Protein AF-A0A6B0YM65-F1 (afdb_monomer)

Structure (mmCIF, N/CA/C/O backbone):
data_AF-A0A6B0YM65-F1
#
_entry.id   AF-A0A6B0YM65-F1
#
loop_
_atom_site.group_PDB
_atom_site.id
_atom_site.type_symbol
_atom_site.label_atom_id
_atom_site.label_alt_id
_atom_site.label_comp_id
_atom_site.label_asym_id
_atom_site.label_entity_id
_atom_site.label_seq_id
_atom_site.pdbx_PDB_ins_code
_atom_site.Cartn_x
_atom_site.Cartn_y
_atom_site.Cartn_z
_atom_site.occupancy
_atom_site.B_iso_or_equiv
_atom_site.auth_seq_id
_atom_site.auth_comp_id
_atom_site.auth_asym_id
_atom_site.auth_atom_id
_atom_site.pdbx_PDB_model_num
ATOM 1 N N . MET A 1 1 ? -18.736 -37.839 -3.955 1.00 42.72 1 MET A N 1
ATOM 2 C CA . MET A 1 1 ? -17.414 -37.942 -3.303 1.00 42.72 1 MET A CA 1
ATOM 3 C C . MET A 1 1 ? -17.019 -36.538 -2.868 1.00 42.72 1 MET A C 1
ATOM 5 O O . MET A 1 1 ? -16.615 -35.742 -3.705 1.00 42.72 1 MET A O 1
ATOM 9 N N . VAL A 1 2 ? -17.275 -36.173 -1.610 1.00 46.69 2 VAL A N 1
ATOM 10 C CA . VAL A 1 2 ? -16.878 -34.856 -1.089 1.00 46.69 2 VAL A CA 1
ATOM 11 C C . VAL A 1 2 ? -15.383 -34.945 -0.825 1.00 46.69 2 VAL A C 1
ATOM 13 O O . VAL A 1 2 ? -14.954 -35.627 0.102 1.00 46.69 2 VAL A O 1
ATOM 16 N N . TRP A 1 3 ? -14.579 -34.347 -1.697 1.00 54.78 3 TRP A N 1
ATOM 17 C CA . TRP A 1 3 ? -13.145 -34.247 -1.473 1.00 54.78 3 TRP A CA 1
ATOM 18 C C . TRP A 1 3 ? -12.925 -33.519 -0.147 1.00 54.78 3 TRP A C 1
ATOM 20 O O . TRP A 1 3 ? -13.369 -32.384 0.019 1.00 54.78 3 TRP A O 1
ATOM 30 N N . ASN A 1 4 ? -12.258 -34.170 0.807 1.00 75.38 4 ASN A N 1
ATOM 31 C CA . ASN A 1 4 ? -11.811 -33.506 2.024 1.00 75.38 4 ASN A CA 1
ATOM 32 C C . ASN A 1 4 ? -10.666 -32.558 1.638 1.00 75.38 4 ASN A C 1
ATOM 34 O O . ASN A 1 4 ? -9.493 -32.930 1.663 1.00 75.38 4 ASN A O 1
ATOM 38 N N . LEU A 1 5 ? -11.033 -31.348 1.208 1.00 72.06 5 LEU A N 1
ATOM 39 C CA . LEU A 1 5 ? -10.116 -30.288 0.790 1.00 72.06 5 LEU A CA 1
ATOM 40 C C . LEU A 1 5 ? -9.029 -30.045 1.838 1.00 72.06 5 LEU A C 1
ATOM 42 O O . LEU A 1 5 ? -7.864 -29.908 1.479 1.00 72.06 5 LEU A O 1
ATOM 46 N N . THR A 1 6 ? -9.376 -30.095 3.123 1.00 73.88 6 THR A N 1
ATOM 47 C CA . THR A 1 6 ? -8.428 -29.954 4.232 1.00 73.88 6 THR A CA 1
ATOM 48 C C . THR A 1 6 ? -7.358 -31.044 4.204 1.00 73.88 6 THR A C 1
ATOM 50 O O . THR A 1 6 ? -6.170 -30.750 4.325 1.00 73.88 6 THR A O 1
ATOM 53 N N . ALA A 1 7 ? -7.746 -32.300 3.971 1.00 77.06 7 ALA A N 1
ATOM 54 C CA . ALA A 1 7 ? -6.803 -33.412 3.865 1.00 77.06 7 ALA A CA 1
ATOM 55 C C . ALA A 1 7 ? -5.882 -33.299 2.640 1.00 77.06 7 ALA A C 1
ATOM 57 O O . ALA A 1 7 ? -4.750 -33.769 2.694 1.00 77.06 7 ALA A O 1
ATOM 58 N N . ILE A 1 8 ? -6.337 -32.683 1.544 1.00 76.06 8 ILE A N 1
ATOM 59 C CA . ILE A 1 8 ? -5.508 -32.438 0.354 1.00 76.06 8 ILE A CA 1
ATOM 60 C C . ILE A 1 8 ? -4.546 -31.277 0.609 1.00 76.06 8 ILE A C 1
ATOM 62 O O . ILE A 1 8 ? -3.354 -31.408 0.353 1.00 76.06 8 ILE A O 1
ATOM 66 N N . ILE A 1 9 ? -5.043 -30.163 1.153 1.00 76.81 9 ILE A N 1
ATOM 67 C CA . ILE A 1 9 ? -4.245 -28.970 1.459 1.00 76.81 9 ILE A CA 1
ATOM 68 C C . ILE A 1 9 ? -3.135 -29.313 2.460 1.00 76.81 9 ILE A C 1
ATOM 70 O O . ILE A 1 9 ? -1.990 -28.920 2.250 1.00 76.81 9 ILE A O 1
ATOM 74 N N . ASN A 1 10 ? -3.424 -30.116 3.487 1.00 78.38 10 ASN A N 1
ATOM 75 C CA . ASN A 1 10 ? -2.444 -30.505 4.507 1.00 78.38 10 ASN A CA 1
ATOM 76 C C . ASN A 1 10 ? -1.320 -31.425 3.996 1.00 78.38 10 ASN A C 1
ATOM 78 O O . ASN A 1 10 ? -0.337 -31.622 4.705 1.00 78.38 10 ASN A O 1
ATOM 82 N N . ARG A 1 11 ? -1.426 -31.984 2.780 1.00 79.62 11 ARG A N 1
ATOM 83 C CA . ARG A 1 11 ? -0.348 -32.789 2.171 1.00 79.62 11 ARG A CA 1
ATOM 84 C C . ARG A 1 11 ? 0.800 -31.941 1.627 1.00 79.62 11 ARG A C 1
ATOM 86 O O . ARG A 1 11 ? 1.851 -32.492 1.311 1.00 79.62 11 ARG A O 1
ATOM 93 N N . TYR A 1 12 ? 0.607 -30.632 1.489 1.00 74.12 12 TYR A N 1
ATOM 94 C CA . TYR A 1 12 ? 1.604 -29.729 0.927 1.00 74.12 12 TYR A CA 1
ATOM 95 C C . TYR A 1 12 ? 2.266 -28.889 2.020 1.00 74.12 12 TYR A C 1
ATOM 97 O O . TYR A 1 12 ? 1.598 -28.295 2.864 1.00 74.12 12 TYR A O 1
ATOM 105 N N . ASP A 1 13 ? 3.595 -28.780 1.966 1.00 74.94 13 ASP A N 1
ATOM 106 C CA . ASP A 1 13 ? 4.333 -27.800 2.761 1.00 74.94 13 ASP A CA 1
ATOM 107 C C . ASP A 1 13 ? 4.305 -26.440 2.054 1.00 74.94 13 ASP A C 1
ATOM 109 O O . ASP A 1 13 ? 5.150 -26.105 1.216 1.00 74.94 13 ASP A O 1
ATOM 113 N N . TRP A 1 14 ? 3.296 -25.646 2.397 1.00 75.81 14 TRP A N 1
ATOM 114 C CA . TRP A 1 14 ? 3.099 -24.307 1.852 1.00 75.81 14 TRP A CA 1
ATOM 115 C C . TRP A 1 14 ? 4.184 -23.313 2.296 1.00 75.81 14 TRP A C 1
ATOM 117 O O . TRP A 1 14 ? 4.371 -22.282 1.651 1.00 75.81 14 TRP A O 1
ATOM 127 N N . ARG A 1 15 ? 4.932 -23.592 3.370 1.00 70.94 15 ARG A N 1
ATOM 128 C CA . ARG A 1 15 ? 5.921 -22.655 3.930 1.00 70.94 15 ARG A CA 1
ATOM 129 C C . ARG A 1 15 ? 7.238 -22.667 3.160 1.00 70.94 15 ARG A C 1
ATOM 131 O O . ARG A 1 15 ? 7.914 -21.648 3.110 1.00 70.94 15 ARG A O 1
ATOM 138 N N . ARG A 1 16 ? 7.579 -23.779 2.502 1.00 68.56 16 ARG A N 1
ATOM 139 C CA . ARG A 1 16 ? 8.868 -23.948 1.804 1.00 68.56 16 ARG A CA 1
ATOM 140 C C . ARG A 1 16 ? 9.052 -23.131 0.525 1.00 68.56 16 ARG A C 1
ATOM 142 O O . ARG A 1 16 ? 10.185 -22.968 0.086 1.00 68.56 16 ARG A O 1
ATOM 149 N N . ARG A 1 17 ? 7.984 -22.640 -0.110 1.00 73.00 17 ARG A N 1
ATOM 150 C CA . ARG A 1 17 ? 8.096 -21.924 -1.395 1.00 73.00 17 ARG A CA 1
ATOM 151 C C . ARG A 1 17 ? 8.264 -20.420 -1.197 1.00 73.00 17 ARG A C 1
ATOM 153 O O . ARG A 1 17 ? 7.397 -19.770 -0.628 1.00 73.00 17 ARG A O 1
ATOM 160 N N . SER A 1 18 ? 9.326 -19.840 -1.739 1.00 68.44 18 SER A N 1
ATOM 161 C CA . SER A 1 18 ? 9.573 -18.390 -1.721 1.00 68.44 18 SER A CA 1
ATOM 162 C C . SER A 1 18 ? 8.884 -17.630 -2.862 1.00 68.44 18 SER A C 1
ATOM 164 O O . SER A 1 18 ? 9.180 -16.462 -3.069 1.00 68.44 18 SER A O 1
ATOM 166 N N . THR A 1 19 ? 7.976 -18.272 -3.605 1.00 81.56 19 THR A N 1
ATOM 167 C CA . THR A 1 19 ? 7.276 -17.688 -4.760 1.00 81.56 19 THR A CA 1
ATOM 168 C C . THR A 1 19 ? 5.784 -17.496 -4.499 1.00 81.56 19 THR A C 1
ATOM 170 O O . THR A 1 19 ? 5.229 -17.988 -3.510 1.00 81.56 19 THR A O 1
ATOM 173 N N . ASP A 1 20 ? 5.122 -16.771 -5.399 1.00 80.88 20 ASP A N 1
ATOM 174 C CA . ASP A 1 20 ? 3.673 -16.588 -5.379 1.00 80.88 20 ASP A CA 1
ATOM 175 C C . ASP A 1 20 ? 2.948 -17.865 -5.837 1.00 80.88 20 ASP A C 1
ATOM 177 O O . ASP A 1 20 ? 2.817 -18.167 -7.027 1.00 80.88 20 ASP A O 1
ATOM 181 N N . ILE A 1 21 ? 2.480 -18.628 -4.852 1.00 80.69 21 ILE A N 1
ATOM 182 C CA . ILE A 1 21 ? 1.815 -19.921 -5.041 1.00 80.69 21 ILE A CA 1
ATOM 183 C C . ILE A 1 21 ? 0.325 -19.789 -5.402 1.00 80.69 21 ILE A C 1
ATOM 185 O O . ILE A 1 21 ? -0.225 -20.676 -6.059 1.00 80.69 21 ILE A O 1
ATOM 189 N N . LEU A 1 22 ? -0.329 -18.692 -4.998 1.00 83.00 22 LEU A N 1
ATOM 190 C CA . LEU A 1 22 ? -1.778 -18.482 -5.155 1.00 83.00 22 LEU A CA 1
ATOM 191 C C . LEU A 1 22 ? -2.145 -17.842 -6.488 1.00 83.00 22 LEU A C 1
ATOM 193 O O . LEU A 1 22 ? -3.286 -17.901 -6.931 1.00 83.00 22 LEU A O 1
ATOM 197 N N . ARG A 1 23 ? -1.164 -17.307 -7.190 1.00 79.38 23 ARG A N 1
ATOM 198 C CA . ARG A 1 23 ? -1.317 -16.814 -8.548 1.00 79.38 23 ARG A CA 1
ATOM 199 C C . ARG A 1 23 ? -1.950 -17.812 -9.527 1.00 79.38 23 ARG A C 1
ATOM 201 O O . ARG A 1 23 ? -2.759 -17.425 -10.368 1.00 79.38 23 ARG A O 1
ATOM 208 N N . SER A 1 24 ? -1.586 -19.094 -9.446 1.00 77.38 24 SER A N 1
ATOM 209 C CA . SER A 1 24 ? -2.188 -20.130 -10.304 1.00 77.38 24 SER A CA 1
ATOM 210 C C . SER A 1 24 ? -3.689 -20.280 -10.032 1.00 77.38 24 SER A C 1
ATOM 212 O O . SER A 1 24 ? -4.480 -20.403 -10.966 1.00 77.38 24 SER A O 1
ATOM 214 N N . LEU A 1 25 ? -4.076 -20.170 -8.760 1.00 77.50 25 LEU A N 1
ATOM 215 C CA . LEU A 1 25 ? -5.459 -20.181 -8.305 1.00 77.50 25 LEU A CA 1
ATOM 216 C C . LEU A 1 25 ? -6.214 -18.936 -8.796 1.00 77.50 25 LEU A C 1
ATOM 218 O O . LEU A 1 25 ? -7.327 -19.065 -9.300 1.00 77.50 25 LEU A O 1
ATOM 222 N N . TYR A 1 26 ? -5.587 -17.755 -8.755 1.00 76.19 26 TYR A N 1
ATOM 223 C CA . TYR A 1 26 ? -6.144 -16.533 -9.344 1.00 76.19 26 TYR A CA 1
ATOM 224 C C . TYR A 1 26 ? -6.458 -16.703 -10.832 1.00 76.19 26 TYR A C 1
ATOM 226 O O . TYR A 1 26 ? -7.568 -16.423 -11.276 1.00 76.19 26 TYR A O 1
ATOM 234 N N . GLY A 1 27 ? -5.504 -17.234 -11.604 1.00 71.75 27 GLY A N 1
ATOM 235 C CA . GLY A 1 27 ? -5.690 -17.484 -13.034 1.00 71.75 27 GLY A CA 1
ATOM 236 C C . GLY A 1 27 ? -6.765 -18.528 -13.355 1.00 71.75 27 GLY A C 1
ATOM 237 O O . GLY A 1 27 ? -7.287 -18.516 -14.470 1.00 71.75 27 GLY A O 1
ATOM 238 N N . HIS A 1 28 ? -7.091 -19.404 -12.399 1.00 78.94 28 HIS A N 1
ATOM 239 C CA . HIS A 1 28 ? -8.172 -20.382 -12.514 1.00 78.94 28 HIS A CA 1
ATOM 240 C C . HIS A 1 28 ? -9.545 -19.748 -12.251 1.00 78.94 28 HIS A C 1
ATOM 242 O O . HIS A 1 28 ? -10.492 -20.023 -12.982 1.00 78.94 28 HIS A O 1
ATOM 248 N N . PHE A 1 29 ? -9.646 -18.867 -11.248 1.00 75.19 29 PHE A N 1
ATOM 249 C CA . PHE A 1 29 ? -10.880 -18.131 -10.952 1.00 75.19 29 PHE A CA 1
ATOM 250 C C . PHE A 1 29 ? -11.170 -17.016 -11.957 1.00 75.19 29 PHE A C 1
ATOM 252 O O . PHE A 1 29 ? -12.331 -16.754 -12.260 1.00 75.19 29 PHE A O 1
ATOM 259 N N . ILE A 1 30 ? -10.128 -16.368 -12.485 1.00 74.75 30 ILE A N 1
ATOM 260 C CA . ILE A 1 30 ? -10.243 -15.249 -13.420 1.00 74.75 30 ILE A CA 1
ATOM 261 C C . ILE A 1 30 ? -9.521 -15.611 -14.727 1.00 74.75 30 ILE A C 1
ATOM 263 O O . ILE A 1 30 ? -8.291 -15.484 -14.841 1.00 74.75 30 ILE A O 1
ATOM 267 N N . PRO A 1 31 ? -10.271 -16.072 -15.748 1.00 76.12 31 PRO A N 1
ATOM 268 C CA . PRO A 1 31 ? -9.699 -16.487 -17.020 1.00 76.12 31 PRO A CA 1
ATOM 269 C C . PRO A 1 31 ? -8.901 -15.372 -17.703 1.00 76.12 31 PRO A C 1
ATOM 271 O O . PRO A 1 31 ? -9.219 -14.187 -17.602 1.00 76.12 31 PRO A O 1
ATOM 274 N N . GLY A 1 32 ? -7.893 -15.755 -18.492 1.00 71.75 32 GLY A N 1
ATOM 275 C CA . GLY A 1 32 ? -6.958 -14.809 -19.116 1.00 71.75 32 GLY A CA 1
ATOM 276 C C . GLY A 1 32 ? -7.598 -13.733 -20.006 1.00 71.75 32 GLY A C 1
ATOM 277 O O . GLY A 1 32 ? -7.027 -12.659 -20.147 1.00 71.75 32 GLY A O 1
ATOM 278 N N . LYS A 1 33 ? -8.784 -13.981 -20.584 1.00 69.69 33 LYS A N 1
ATOM 279 C CA . LYS A 1 33 ? -9.530 -12.959 -21.342 1.00 69.69 33 LYS A CA 1
ATOM 280 C C . LYS A 1 33 ? -10.001 -11.808 -20.441 1.00 69.69 33 LYS A C 1
ATOM 282 O O . LYS A 1 33 ? -9.812 -10.659 -20.819 1.00 69.69 33 LYS A O 1
ATOM 287 N N . HIS A 1 34 ? -10.530 -12.118 -19.254 1.00 70.50 34 HIS A N 1
ATOM 288 C CA . HIS A 1 34 ? -10.951 -11.116 -18.268 1.00 70.50 34 HIS A CA 1
ATOM 289 C C . HIS A 1 34 ? -9.745 -10.367 -17.693 1.00 70.50 34 HIS A C 1
ATOM 291 O O . HIS A 1 34 ? -9.740 -9.142 -17.650 1.00 70.50 34 HIS A O 1
ATOM 297 N N . ARG A 1 35 ? -8.665 -11.086 -17.366 1.00 72.31 35 ARG A N 1
ATOM 298 C CA . ARG A 1 35 ? -7.415 -10.469 -16.891 1.00 72.31 35 ARG A CA 1
ATOM 299 C C . ARG A 1 35 ? -6.839 -9.475 -17.900 1.00 72.31 35 ARG A C 1
ATOM 301 O O . ARG A 1 35 ? -6.524 -8.349 -17.538 1.00 72.31 35 ARG A O 1
ATOM 308 N N . ARG A 1 36 ? -6.802 -9.833 -19.189 1.00 70.94 36 ARG A N 1
ATOM 309 C CA . ARG A 1 36 ? -6.359 -8.914 -20.252 1.00 70.94 36 ARG A CA 1
ATOM 310 C C . ARG A 1 36 ? -7.247 -7.679 -20.388 1.00 70.94 36 ARG A C 1
ATOM 312 O O . ARG A 1 36 ? -6.703 -6.602 -20.582 1.00 70.94 36 ARG A O 1
ATOM 319 N N . SER A 1 37 ? -8.570 -7.797 -20.240 1.00 65.62 37 SER A N 1
ATOM 320 C CA . SER A 1 37 ? -9.447 -6.613 -20.247 1.00 65.62 37 SER A CA 1
ATOM 321 C C . SER A 1 37 ? -9.220 -5.672 -19.057 1.00 65.62 37 SER A C 1
ATOM 323 O O . SER A 1 37 ? -9.541 -4.492 -19.156 1.00 65.62 37 SER A O 1
ATOM 325 N N . PHE A 1 38 ? -8.637 -6.170 -17.962 1.00 66.38 38 PHE A N 1
ATOM 326 C CA . PHE A 1 38 ? -8.198 -5.366 -16.817 1.00 66.38 38 PHE A CA 1
ATOM 327 C C . PHE A 1 38 ? -6.717 -4.950 -16.897 1.00 66.38 38 PHE A C 1
ATOM 329 O O . PHE A 1 38 ? -6.229 -4.241 -16.021 1.00 66.38 38 PHE A O 1
ATOM 336 N N . GLY A 1 39 ? -5.995 -5.365 -17.945 1.00 68.12 39 GLY A N 1
ATOM 337 C CA . GLY A 1 39 ? -4.557 -5.127 -18.096 1.00 68.12 39 GLY A CA 1
ATOM 338 C C . GLY A 1 39 ? -3.688 -5.911 -17.126 1.00 68.12 39 GLY A C 1
ATOM 339 O O . GLY A 1 39 ? -2.555 -5.518 -16.869 1.00 68.12 39 GLY A O 1
ATOM 340 N N . GLU A 1 40 ? -4.203 -7.001 -16.568 1.00 76.62 40 GLU A N 1
ATOM 341 C CA . GLU A 1 40 ? -3.484 -7.838 -15.621 1.00 76.62 40 GLU A CA 1
ATOM 342 C C . GLU A 1 40 ? -2.555 -8.799 -16.365 1.00 76.62 40 GLU A C 1
ATOM 344 O O . GLU A 1 40 ? -2.972 -9.838 -16.899 1.00 76.62 40 GLU A O 1
ATOM 349 N N . TYR A 1 41 ? -1.268 -8.457 -16.368 1.00 76.69 41 TYR A N 1
ATOM 350 C CA . TYR A 1 41 ? -0.209 -9.300 -16.906 1.00 76.69 41 TYR A CA 1
ATOM 351 C C . TYR A 1 41 ? 0.603 -9.931 -15.783 1.00 76.69 41 TYR A C 1
ATOM 353 O O . TYR A 1 41 ? 0.882 -9.338 -14.744 1.00 76.69 41 TYR A O 1
ATOM 361 N N . TYR A 1 42 ? 0.982 -11.181 -16.011 1.00 78.06 42 TYR A N 1
ATOM 362 C CA . TYR A 1 42 ? 1.798 -11.948 -15.090 1.00 78.06 42 TYR A CA 1
ATOM 363 C C . TYR A 1 42 ? 3.229 -11.405 -15.038 1.00 78.06 42 TYR A C 1
ATOM 365 O O . TYR A 1 42 ? 3.855 -11.234 -16.083 1.00 78.06 42 TYR A O 1
ATOM 373 N N . THR A 1 43 ? 3.771 -11.231 -13.831 1.00 84.44 43 THR A N 1
ATOM 374 C CA . THR A 1 43 ? 5.199 -10.957 -13.630 1.00 84.44 43 THR A CA 1
ATOM 375 C C . THR A 1 43 ? 5.956 -12.253 -13.322 1.00 84.44 43 THR A C 1
ATOM 377 O O . THR A 1 43 ? 5.667 -12.884 -12.302 1.00 84.44 43 THR A O 1
ATOM 380 N N . PRO A 1 44 ? 6.940 -12.654 -14.149 1.00 88.19 44 PRO A N 1
ATOM 381 C CA . PRO A 1 44 ? 7.821 -13.779 -13.845 1.00 88.19 44 PRO A CA 1
ATOM 382 C C . PRO A 1 44 ? 8.558 -13.615 -12.520 1.00 88.19 44 PRO A C 1
ATOM 384 O O . PRO A 1 44 ? 9.034 -12.526 -12.203 1.00 88.19 44 PRO A O 1
ATOM 387 N N . ASP A 1 45 ? 8.686 -14.710 -11.766 1.00 89.81 45 ASP A N 1
ATOM 388 C CA . ASP A 1 45 ? 9.341 -14.697 -10.453 1.00 89.81 45 ASP A CA 1
ATOM 389 C C . ASP A 1 45 ? 10.784 -14.195 -10.529 1.00 89.81 45 ASP A C 1
ATOM 391 O O . ASP A 1 45 ? 11.155 -13.323 -9.752 1.00 89.81 45 ASP A O 1
ATOM 395 N N . TRP A 1 46 ? 11.558 -14.656 -11.517 1.00 92.69 46 TRP A N 1
ATOM 396 C CA . TRP A 1 46 ? 12.944 -14.214 -11.708 1.00 92.69 46 TRP A CA 1
ATOM 397 C C . TRP A 1 46 ? 13.046 -12.698 -11.926 1.00 92.69 46 TRP A C 1
ATOM 399 O O . TRP A 1 46 ? 13.983 -12.056 -11.457 1.00 92.69 46 TRP A O 1
ATOM 409 N N . LEU A 1 47 ? 12.071 -12.109 -12.627 1.00 93.62 47 LEU A N 1
ATOM 410 C CA . LEU A 1 47 ? 12.065 -10.685 -12.941 1.00 93.62 47 LEU A CA 1
ATOM 411 C C . LEU A 1 47 ? 11.716 -9.870 -11.697 1.00 93.62 47 LEU A C 1
ATOM 413 O O . LEU A 1 47 ? 12.392 -8.887 -11.394 1.00 93.62 47 LEU A O 1
ATOM 417 N N . ALA A 1 48 ? 10.682 -10.293 -10.967 1.00 95.62 48 ALA A N 1
ATOM 418 C CA . ALA A 1 48 ? 10.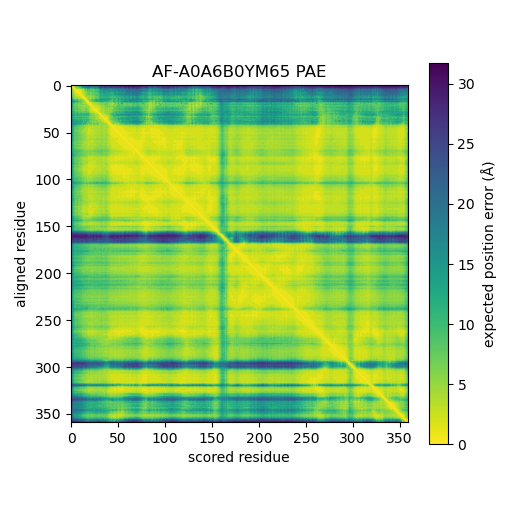293 -9.657 -9.716 1.00 95.62 48 ALA A CA 1
ATOM 419 C C . ALA A 1 48 ? 11.421 -9.735 -8.675 1.00 95.62 48 ALA A C 1
ATOM 421 O O . ALA A 1 48 ? 11.769 -8.717 -8.076 1.00 95.62 48 ALA A O 1
ATOM 422 N N . GLU A 1 49 ? 12.047 -10.905 -8.524 1.00 95.88 49 GLU A N 1
ATOM 423 C CA . GLU A 1 49 ? 13.221 -11.115 -7.673 1.00 95.88 49 GLU A CA 1
ATOM 424 C C . GLU A 1 49 ? 14.357 -10.156 -8.044 1.00 95.88 49 GLU A C 1
ATOM 426 O O . GLU A 1 49 ? 14.888 -9.446 -7.184 1.00 95.88 49 GLU A O 1
ATOM 431 N N . HIS A 1 50 ? 14.696 -10.083 -9.333 1.00 96.12 50 HIS A N 1
ATOM 432 C CA . HIS A 1 50 ? 15.796 -9.258 -9.814 1.00 96.12 50 HIS A CA 1
ATOM 433 C C . HIS A 1 50 ? 15.539 -7.755 -9.603 1.00 96.12 50 HIS A C 1
ATOM 435 O O . HIS A 1 50 ? 16.416 -7.033 -9.117 1.00 96.12 50 HIS A O 1
ATOM 441 N N . ILE A 1 51 ? 14.319 -7.279 -9.882 1.00 97.31 51 ILE A N 1
ATOM 442 C CA . ILE A 1 51 ? 13.913 -5.894 -9.602 1.00 97.31 51 ILE A CA 1
ATOM 443 C C . ILE A 1 51 ? 14.002 -5.608 -8.096 1.00 97.31 51 ILE A C 1
ATOM 445 O O . ILE A 1 51 ? 14.629 -4.624 -7.694 1.00 97.31 51 ILE A O 1
ATOM 449 N N . CYS A 1 52 ? 13.437 -6.470 -7.243 1.00 97.94 52 CYS A N 1
ATOM 450 C CA . CYS A 1 52 ? 13.510 -6.316 -5.789 1.00 97.94 52 CYS A CA 1
ATOM 451 C C . CYS A 1 52 ? 14.961 -6.252 -5.298 1.00 97.94 52 CYS A C 1
ATOM 453 O O . CYS A 1 52 ? 15.294 -5.380 -4.494 1.00 97.94 52 CYS A O 1
ATOM 455 N N . TYR A 1 53 ? 15.845 -7.109 -5.814 1.00 96.94 53 TYR A N 1
ATOM 456 C CA . TYR A 1 53 ? 17.265 -7.112 -5.463 1.00 96.94 53 TYR A CA 1
ATOM 457 C C . TYR A 1 53 ? 17.955 -5.771 -5.755 1.00 96.94 53 TYR A C 1
ATOM 459 O O . TYR A 1 53 ? 18.717 -5.269 -4.923 1.00 96.94 53 TYR A O 1
ATOM 467 N N . LYS A 1 54 ? 17.660 -5.163 -6.909 1.00 95.81 54 LYS A N 1
ATOM 468 C CA . LYS A 1 54 ? 18.276 -3.906 -7.370 1.00 95.81 54 LYS A CA 1
ATOM 469 C C . LYS A 1 54 ? 17.719 -2.674 -6.650 1.00 95.81 54 LYS A C 1
ATOM 471 O O . LYS A 1 54 ? 18.468 -1.745 -6.329 1.00 95.81 54 LYS A O 1
ATOM 476 N N . ILE A 1 55 ? 16.415 -2.662 -6.380 1.00 97.06 55 ILE A N 1
ATOM 477 C CA . ILE A 1 55 ? 15.720 -1.527 -5.756 1.00 97.06 55 ILE A CA 1
ATOM 478 C C . ILE A 1 55 ? 15.901 -1.517 -4.227 1.00 97.06 55 ILE A C 1
ATOM 480 O O . ILE A 1 55 ? 16.093 -0.450 -3.628 1.00 97.06 55 ILE A O 1
ATOM 484 N N . ILE A 1 56 ? 15.916 -2.694 -3.596 1.00 97.50 56 ILE A N 1
ATOM 485 C CA . ILE A 1 56 ? 16.029 -2.885 -2.144 1.00 97.50 56 ILE A CA 1
ATOM 486 C C . ILE A 1 56 ? 17.471 -3.306 -1.809 1.00 97.50 56 ILE A C 1
ATOM 488 O O . ILE A 1 56 ? 17.782 -4.477 -1.592 1.00 97.50 56 ILE A O 1
ATOM 492 N N . SER A 1 57 ? 18.390 -2.338 -1.808 1.00 97.00 57 SER A N 1
ATOM 493 C CA . SER A 1 57 ? 19.819 -2.594 -1.574 1.00 97.00 57 SER A CA 1
ATOM 494 C C . SER A 1 57 ? 20.152 -2.883 -0.103 1.00 97.00 57 SER A C 1
ATOM 496 O O . SER A 1 57 ? 19.453 -2.427 0.801 1.00 97.00 57 SER A O 1
ATOM 498 N N . GLU A 1 58 ? 21.287 -3.549 0.157 1.00 97.62 58 GLU A N 1
ATOM 499 C CA . GLU A 1 58 ? 21.793 -3.783 1.527 1.00 97.62 58 GLU A CA 1
ATOM 500 C C . GLU A 1 58 ? 21.912 -2.482 2.328 1.00 97.62 58 GLU A C 1
ATOM 502 O O . GLU A 1 58 ? 21.505 -2.413 3.486 1.00 97.62 58 GLU A O 1
ATOM 507 N N . ARG A 1 59 ? 22.416 -1.416 1.691 1.00 96.94 59 ARG A N 1
ATOM 508 C CA . ARG A 1 59 ? 22.524 -0.092 2.316 1.00 96.94 59 ARG A CA 1
ATOM 509 C C . ARG A 1 59 ? 21.157 0.430 2.750 1.00 96.94 59 ARG A C 1
ATOM 511 O O . ARG A 1 59 ? 21.035 0.947 3.853 1.00 96.94 59 ARG A O 1
ATOM 518 N N . TYR A 1 60 ? 20.147 0.304 1.891 1.00 97.25 60 TYR A N 1
ATOM 519 C CA . TYR A 1 60 ? 18.800 0.764 2.206 1.00 97.25 60 TYR A CA 1
ATOM 520 C C . TYR A 1 60 ? 18.191 -0.028 3.369 1.00 97.25 60 TYR A C 1
ATOM 522 O O . TYR A 1 60 ? 17.676 0.588 4.299 1.00 97.25 60 TYR A O 1
ATOM 530 N N . ILE A 1 61 ? 18.334 -1.358 3.370 1.00 98.12 61 ILE A N 1
ATOM 531 C CA . ILE A 1 61 ? 17.874 -2.215 4.474 1.00 98.12 61 ILE A CA 1
ATOM 532 C C . ILE A 1 61 ? 18.563 -1.813 5.783 1.00 98.12 61 ILE A C 1
ATOM 534 O O . ILE A 1 61 ? 17.882 -1.587 6.778 1.00 98.12 61 ILE A O 1
ATOM 538 N N . LYS A 1 62 ? 19.892 -1.635 5.776 1.00 97.94 62 LYS A N 1
ATOM 539 C CA . LYS A 1 62 ? 20.662 -1.195 6.952 1.00 97.94 62 LYS A CA 1
ATOM 540 C C . LYS A 1 62 ? 20.188 0.161 7.485 1.00 97.94 62 LYS A C 1
ATOM 542 O O . LYS A 1 62 ? 20.061 0.330 8.693 1.00 97.94 62 LYS A O 1
ATOM 547 N N . THR A 1 63 ? 19.895 1.119 6.602 1.00 96.88 63 THR A N 1
ATOM 548 C CA . THR A 1 63 ? 19.334 2.418 7.003 1.00 96.88 63 THR A CA 1
ATOM 549 C C . THR A 1 63 ? 17.972 2.259 7.676 1.00 96.88 63 THR A C 1
ATOM 551 O O . THR A 1 63 ? 17.782 2.810 8.756 1.00 96.88 63 THR A O 1
ATOM 554 N N . GLN A 1 64 ? 17.040 1.498 7.090 1.00 97.25 64 GLN A N 1
ATOM 555 C CA . GLN A 1 64 ? 15.712 1.316 7.696 1.00 97.25 64 GLN A CA 1
ATOM 556 C C . GLN A 1 64 ? 15.776 0.524 9.003 1.00 97.25 64 GLN A C 1
ATOM 558 O O . GLN A 1 64 ? 15.044 0.826 9.937 1.00 97.25 64 GLN A O 1
ATOM 563 N N . LEU A 1 65 ? 16.690 -0.438 9.107 1.00 97.69 65 LEU A N 1
ATOM 564 C CA . LEU A 1 65 ? 16.928 -1.187 10.333 1.00 97.69 65 LEU A CA 1
ATOM 565 C C . LEU A 1 65 ? 17.397 -0.274 11.477 1.00 97.69 65 LEU A C 1
ATOM 567 O O . LEU A 1 65 ? 16.918 -0.408 12.599 1.00 97.69 65 LEU A O 1
ATOM 571 N N . ASN A 1 66 ? 18.306 0.668 11.208 1.00 97.00 66 ASN A N 1
ATOM 572 C CA . ASN A 1 66 ? 18.743 1.637 12.217 1.00 97.00 66 ASN A CA 1
ATOM 573 C C . ASN A 1 66 ? 17.576 2.513 12.694 1.00 97.00 66 ASN A C 1
ATOM 575 O O . ASN A 1 66 ? 17.397 2.669 13.896 1.00 97.00 66 ASN A O 1
ATOM 579 N N . ARG A 1 67 ? 16.744 3.005 11.764 1.00 96.81 67 ARG A N 1
ATOM 580 C CA . ARG A 1 67 ? 15.525 3.764 12.096 1.00 96.81 67 ARG A CA 1
ATOM 581 C C . ARG A 1 67 ? 14.584 2.945 12.977 1.00 96.81 67 ARG A C 1
ATOM 583 O O . ARG A 1 67 ? 14.189 3.403 14.041 1.00 96.81 67 ARG A O 1
ATOM 590 N N . PHE A 1 68 ? 14.321 1.697 12.589 1.00 96.75 68 PHE A N 1
ATOM 591 C CA . PHE A 1 68 ? 13.493 0.770 13.358 1.00 96.75 68 PHE A CA 1
ATOM 592 C C . PHE A 1 68 ? 14.012 0.570 14.792 1.00 96.75 68 PHE A C 1
ATOM 594 O O . PHE A 1 68 ? 13.236 0.623 15.739 1.00 96.75 68 PHE A O 1
ATOM 601 N N . ARG A 1 69 ? 15.330 0.395 14.979 1.00 95.31 69 ARG A N 1
ATOM 602 C CA . ARG A 1 69 ? 15.941 0.237 16.315 1.00 95.31 69 ARG A CA 1
ATOM 603 C C . ARG A 1 69 ? 15.849 1.497 17.172 1.00 95.31 69 ARG A C 1
ATOM 605 O O . ARG A 1 69 ? 15.767 1.380 18.389 1.00 95.31 69 ARG A O 1
ATOM 612 N N . ASN A 1 70 ? 15.841 2.666 16.542 1.00 95.94 70 ASN A N 1
ATOM 613 C CA . ASN A 1 70 ? 15.670 3.950 17.214 1.00 95.94 70 ASN A CA 1
ATOM 614 C C . ASN A 1 70 ? 14.194 4.282 17.505 1.00 95.94 70 ASN A C 1
ATOM 616 O O . ASN A 1 70 ? 13.909 5.359 18.021 1.00 95.94 70 ASN A O 1
ATOM 620 N N . GLY A 1 71 ? 13.250 3.398 17.156 1.00 94.62 71 GLY A N 1
ATOM 621 C CA . GLY A 1 71 ? 11.815 3.670 17.277 1.00 94.62 71 GLY A CA 1
ATOM 622 C C . GLY A 1 71 ? 11.291 4.680 16.249 1.00 94.62 71 GLY A C 1
ATOM 623 O O . GLY A 1 71 ? 10.188 5.198 16.397 1.00 94.62 71 GLY A O 1
ATOM 624 N N . GLU A 1 72 ? 12.062 4.972 15.202 1.00 95.50 72 GLU A N 1
ATOM 625 C CA . GLU A 1 72 ? 11.656 5.867 14.124 1.00 95.50 72 GLU A CA 1
ATOM 626 C C . GLU A 1 72 ? 10.823 5.123 13.071 1.00 95.50 72 GLU A C 1
ATOM 628 O O . GLU A 1 72 ? 11.025 3.937 12.792 1.00 95.50 72 GLU A O 1
ATOM 633 N N . ALA A 1 73 ? 9.924 5.850 12.402 1.00 91.19 73 ALA A N 1
ATOM 634 C CA . ALA A 1 73 ? 9.143 5.298 11.303 1.00 91.19 73 ALA A CA 1
ATOM 635 C C . ALA A 1 73 ? 10.048 4.855 10.141 1.00 91.19 73 ALA A C 1
ATOM 637 O O . ALA A 1 73 ? 10.800 5.655 9.579 1.00 91.19 73 ALA A O 1
ATOM 638 N N . VAL A 1 74 ? 9.941 3.590 9.730 1.00 94.50 74 VAL A N 1
ATOM 639 C CA . VAL A 1 74 ? 10.622 3.106 8.524 1.00 94.50 74 VAL A CA 1
ATOM 640 C C . VAL A 1 74 ? 9.934 3.633 7.267 1.00 94.50 74 VAL A C 1
ATOM 642 O O . VAL A 1 74 ? 8.708 3.739 7.190 1.00 94.50 74 VAL A O 1
ATOM 645 N N . SER A 1 75 ? 10.740 3.932 6.255 1.00 94.88 75 SER A N 1
ATOM 646 C CA . SER A 1 75 ? 10.274 4.266 4.914 1.00 94.88 75 SER A CA 1
ATOM 647 C C . SER A 1 75 ? 10.351 2.990 4.082 1.00 94.88 75 SER A C 1
ATOM 649 O O . SER A 1 75 ? 11.449 2.565 3.727 1.00 94.88 75 SER A O 1
ATOM 651 N N . GLY A 1 76 ? 9.206 2.334 3.874 1.00 96.25 76 GLY A N 1
ATOM 652 C CA . GLY A 1 76 ? 9.104 0.972 3.334 1.00 96.25 76 GLY A CA 1
ATOM 653 C C . GLY A 1 76 ? 9.094 0.866 1.806 1.00 96.25 76 GLY A C 1
ATOM 654 O O . GLY A 1 76 ? 9.495 1.781 1.088 1.00 96.25 76 GLY A O 1
ATOM 655 N N . VAL A 1 77 ? 8.617 -0.279 1.323 1.00 98.00 77 VAL A N 1
ATOM 656 C CA . VAL A 1 77 ? 8.485 -0.673 -0.080 1.00 98.00 77 VAL A CA 1
ATOM 657 C C . VAL A 1 77 ? 7.006 -0.871 -0.401 1.00 98.00 77 VAL A C 1
ATOM 659 O O . VAL A 1 77 ? 6.322 -1.615 0.301 1.00 98.00 77 VAL A O 1
ATOM 662 N N . LEU A 1 78 ? 6.523 -0.229 -1.463 1.00 98.31 78 LEU A N 1
ATOM 663 C CA . LEU A 1 78 ? 5.141 -0.339 -1.928 1.00 98.31 78 LEU A CA 1
ATOM 664 C C . LEU A 1 78 ? 5.053 -1.044 -3.282 1.00 98.31 78 LEU A C 1
ATOM 666 O O . LEU A 1 78 ? 5.797 -0.705 -4.202 1.00 98.31 78 LEU A O 1
ATOM 670 N N . ASP A 1 79 ? 4.068 -1.927 -3.417 1.00 98.38 79 ASP A N 1
ATOM 671 C CA . ASP A 1 79 ? 3.485 -2.297 -4.706 1.00 98.38 79 ASP A CA 1
ATOM 672 C C . ASP A 1 79 ? 2.040 -1.753 -4.803 1.00 98.38 79 ASP A C 1
ATOM 674 O O . ASP A 1 79 ? 1.150 -2.266 -4.120 1.00 98.38 79 ASP A O 1
ATOM 678 N N . PRO A 1 80 ? 1.785 -0.687 -5.590 1.00 97.31 80 PRO A N 1
ATOM 679 C CA . PRO A 1 80 ? 0.468 -0.058 -5.709 1.00 97.31 80 PRO A CA 1
ATOM 680 C C . PRO A 1 80 ? -0.525 -0.821 -6.606 1.00 97.31 80 PRO A C 1
ATOM 682 O O . PRO A 1 80 ? -1.671 -0.379 -6.711 1.00 97.31 80 PRO A O 1
ATOM 685 N N . PHE A 1 81 ? -0.093 -1.906 -7.260 1.00 96.19 81 PHE A N 1
ATOM 686 C CA . PHE A 1 81 ? -0.907 -2.774 -8.124 1.00 96.19 81 PHE A CA 1
ATOM 687 C C . PHE A 1 81 ? -0.536 -4.237 -7.858 1.00 96.19 81 PHE A C 1
ATOM 689 O O . PHE A 1 81 ? -0.058 -4.954 -8.738 1.00 96.19 81 PHE A O 1
ATOM 696 N N . CYS A 1 82 ? -0.642 -4.650 -6.595 1.00 95.50 82 CYS A N 1
ATOM 697 C CA . CYS A 1 82 ? 0.079 -5.819 -6.111 1.00 95.50 82 CYS A CA 1
ATOM 698 C C . CYS A 1 82 ? -0.446 -7.157 -6.633 1.00 95.50 82 CYS A C 1
ATOM 700 O O . CYS A 1 82 ? 0.273 -8.161 -6.541 1.00 95.50 82 CYS A O 1
ATOM 702 N N . GLY A 1 83 ? -1.662 -7.203 -7.185 1.00 93.12 83 GLY A N 1
ATOM 703 C CA . GLY A 1 83 ? -2.302 -8.433 -7.621 1.00 93.12 83 GLY A CA 1
ATOM 704 C C . GLY A 1 83 ? -2.285 -9.474 -6.502 1.00 93.12 83 GLY A C 1
ATOM 705 O O . GLY A 1 83 ? -2.620 -9.189 -5.356 1.00 93.12 83 GLY A O 1
ATOM 706 N N . SER A 1 84 ? -1.828 -10.689 -6.811 1.00 92.50 84 SER A N 1
ATOM 707 C CA . SER A 1 84 ? -1.646 -11.771 -5.830 1.00 92.50 84 SER A CA 1
ATOM 708 C C . SER A 1 84 ? -0.397 -11.628 -4.940 1.00 92.50 84 SER A C 1
ATOM 710 O O . SER A 1 84 ? -0.114 -12.508 -4.125 1.00 92.50 84 SER A O 1
ATOM 712 N N . GLY A 1 85 ? 0.349 -10.524 -5.050 1.00 95.19 85 GLY A N 1
ATOM 713 C CA . GLY A 1 85 ? 1.446 -10.166 -4.149 1.00 95.19 85 GLY A CA 1
ATOM 714 C C . GLY A 1 85 ? 2.829 -10.642 -4.589 1.00 95.19 85 GLY A C 1
ATOM 715 O O . GLY A 1 85 ? 3.702 -10.823 -3.742 1.00 95.19 85 GLY A O 1
ATOM 716 N N . THR A 1 86 ? 3.062 -10.841 -5.890 1.00 95.62 86 THR A N 1
ATOM 717 C CA . THR A 1 86 ? 4.353 -11.326 -6.413 1.00 95.62 86 THR A CA 1
ATOM 718 C C . THR A 1 86 ? 5.538 -10.470 -5.948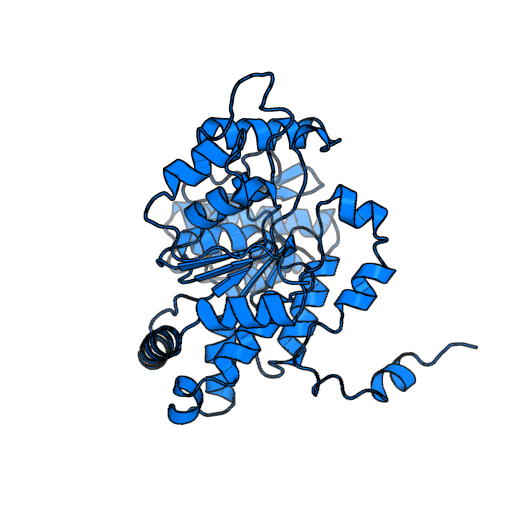 1.00 95.62 86 THR A C 1
ATOM 720 O O . THR A 1 86 ? 6.482 -11.004 -5.367 1.00 95.62 86 THR A O 1
ATOM 723 N N . PHE A 1 87 ? 5.500 -9.148 -6.144 1.00 98.06 87 PHE A N 1
ATOM 724 C CA . PHE A 1 87 ? 6.588 -8.278 -5.683 1.00 98.06 87 PHE A CA 1
ATOM 725 C C . PHE A 1 87 ? 6.700 -8.227 -4.161 1.00 98.06 87 PHE A C 1
ATOM 727 O O . PHE A 1 87 ? 7.808 -8.115 -3.646 1.00 98.06 87 PHE A O 1
ATOM 734 N N . LEU A 1 88 ? 5.588 -8.347 -3.430 1.00 98.25 88 LEU A N 1
ATOM 735 C CA . LEU A 1 88 ? 5.603 -8.367 -1.964 1.00 98.25 88 LEU A CA 1
ATOM 736 C C . LEU A 1 88 ? 6.359 -9.594 -1.443 1.00 98.25 88 LEU A C 1
ATOM 738 O O . LEU A 1 88 ? 7.204 -9.470 -0.561 1.00 98.25 88 LEU A O 1
ATOM 742 N N . VAL A 1 89 ? 6.100 -10.765 -2.032 1.00 97.19 89 VAL A N 1
ATOM 743 C CA . VAL A 1 89 ? 6.800 -12.021 -1.730 1.00 97.19 89 VAL A CA 1
ATOM 744 C C . VAL A 1 89 ? 8.305 -11.884 -1.975 1.00 97.19 89 VAL A C 1
ATOM 746 O O . VAL A 1 89 ? 9.105 -12.198 -1.091 1.00 97.19 89 VAL A O 1
ATOM 749 N N . HIS A 1 90 ? 8.699 -11.352 -3.134 1.00 98.00 90 HIS A N 1
ATOM 750 C CA . HIS A 1 90 ? 10.112 -11.169 -3.485 1.00 98.00 90 HIS A CA 1
ATOM 751 C C . HIS A 1 90 ? 10.799 -10.078 -2.655 1.00 98.00 90 HIS A C 1
ATOM 753 O O . HIS A 1 90 ? 11.958 -10.234 -2.270 1.00 98.00 90 HIS A O 1
ATOM 759 N N . ALA A 1 91 ? 10.088 -9.011 -2.287 1.00 98.44 91 ALA A N 1
ATOM 760 C CA . ALA A 1 91 ? 10.589 -7.989 -1.373 1.00 98.44 91 ALA A CA 1
ATOM 761 C C . ALA A 1 91 ? 10.818 -8.555 0.039 1.00 98.44 91 ALA A C 1
ATOM 763 O O . ALA A 1 91 ? 11.879 -8.323 0.621 1.00 98.44 91 ALA A O 1
ATOM 764 N N . ILE A 1 92 ? 9.880 -9.355 0.565 1.00 98.19 92 ILE A N 1
ATOM 765 C CA . ILE A 1 92 ? 10.044 -10.073 1.839 1.00 98.19 92 ILE A CA 1
ATOM 766 C C . ILE A 1 92 ? 11.261 -10.993 1.773 1.00 98.19 92 ILE A C 1
ATOM 768 O O . ILE A 1 92 ? 12.106 -10.939 2.667 1.00 98.19 92 ILE A O 1
ATOM 772 N N . GLY A 1 93 ? 11.390 -11.797 0.713 1.00 96.94 93 GLY A N 1
ATOM 773 C CA . GLY A 1 93 ? 12.538 -12.683 0.513 1.00 96.94 93 GLY A CA 1
ATOM 774 C C . GLY A 1 93 ? 13.861 -11.916 0.478 1.00 96.94 93 GLY A C 1
ATOM 775 O O . GLY A 1 93 ? 14.809 -12.269 1.181 1.00 96.94 93 GLY A O 1
ATOM 776 N N . ARG A 1 94 ? 13.908 -10.803 -0.264 1.00 97.75 94 ARG A N 1
ATOM 777 C CA . ARG A 1 94 ? 15.089 -9.939 -0.365 1.00 97.75 94 ARG A CA 1
ATOM 778 C C . ARG A 1 94 ? 15.519 -9.360 0.984 1.00 97.75 94 ARG A C 1
ATOM 780 O O . ARG A 1 94 ? 16.720 -9.314 1.256 1.00 97.75 94 ARG A O 1
ATOM 787 N N . ILE A 1 95 ? 14.574 -8.905 1.808 1.00 98.06 95 ILE A N 1
ATOM 788 C CA . ILE A 1 95 ? 14.869 -8.337 3.133 1.00 98.06 95 ILE A CA 1
ATOM 789 C C . ILE A 1 95 ? 15.274 -9.445 4.111 1.00 98.06 95 ILE A C 1
ATOM 791 O O . ILE A 1 95 ? 16.289 -9.310 4.797 1.00 98.06 95 ILE A O 1
ATOM 795 N N . SER A 1 96 ? 14.529 -10.554 4.127 1.00 96.31 96 SER A N 1
ATOM 796 C CA . SER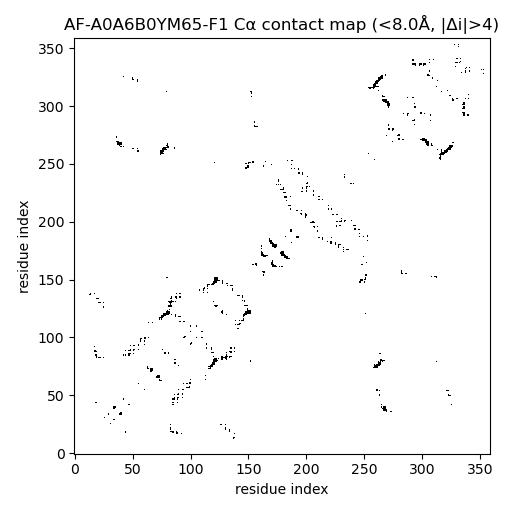 A 1 96 ? 14.755 -11.696 5.027 1.00 96.31 96 SER A CA 1
ATOM 797 C C . SER A 1 96 ? 16.143 -12.311 4.847 1.00 96.31 96 SER A C 1
ATOM 799 O O . SER A 1 96 ? 16.808 -12.626 5.829 1.00 96.31 96 SER A O 1
ATOM 801 N N . ASN A 1 97 ? 16.601 -12.417 3.597 1.00 95.94 97 ASN A N 1
ATOM 802 C CA . ASN A 1 97 ? 17.889 -13.014 3.237 1.00 95.94 97 ASN A CA 1
ATOM 803 C C . ASN A 1 97 ? 19.038 -11.989 3.153 1.00 95.94 97 ASN A C 1
ATOM 805 O O . ASN A 1 97 ? 20.116 -12.304 2.649 1.00 95.94 97 ASN A O 1
ATOM 809 N N . SER A 1 98 ? 18.820 -10.747 3.596 1.00 97.56 98 SER A N 1
ATOM 810 C CA . SER A 1 98 ? 19.850 -9.706 3.550 1.00 97.56 98 SER A CA 1
ATOM 811 C C . SER A 1 98 ? 20.952 -9.929 4.584 1.00 97.56 98 SER A C 1
ATOM 813 O O . SER A 1 98 ? 20.700 -10.368 5.712 1.00 97.56 98 SER A O 1
ATOM 815 N N . LYS A 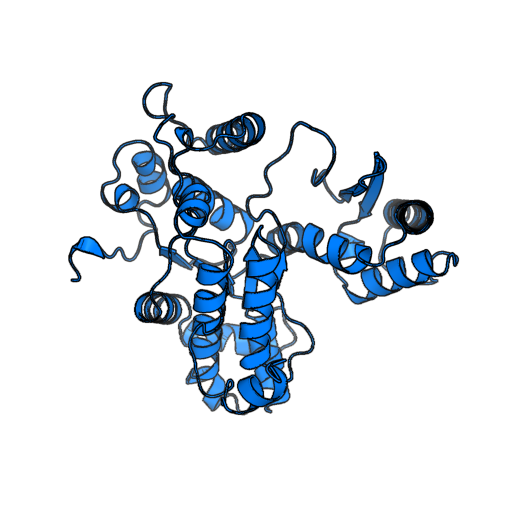1 99 ? 22.183 -9.542 4.230 1.00 97.00 99 LYS A N 1
ATOM 816 C CA . LYS A 1 99 ? 23.306 -9.564 5.178 1.00 97.00 99 LYS A CA 1
ATOM 817 C C . LYS A 1 99 ? 23.036 -8.615 6.342 1.00 97.00 99 LYS A C 1
ATOM 819 O O . LYS A 1 99 ? 23.182 -9.020 7.494 1.00 97.00 99 LYS A O 1
ATOM 824 N N . ALA A 1 100 ? 22.530 -7.415 6.045 1.00 96.44 100 ALA A N 1
ATOM 825 C CA . ALA A 1 100 ? 22.174 -6.409 7.043 1.00 96.44 100 ALA A CA 1
ATOM 826 C C . ALA A 1 100 ? 21.235 -6.946 8.138 1.00 96.44 100 ALA A C 1
ATOM 828 O O . ALA A 1 100 ? 21.467 -6.682 9.316 1.00 96.44 100 ALA A O 1
ATOM 829 N N . LEU A 1 101 ? 20.198 -7.714 7.778 1.00 96.00 101 LEU A N 1
ATOM 830 C CA . LEU A 1 101 ? 19.279 -8.293 8.762 1.00 96.00 101 LEU A CA 1
ATOM 831 C C . LEU A 1 101 ? 19.910 -9.469 9.520 1.00 96.00 101 LEU A C 1
ATOM 833 O O . LEU A 1 101 ? 19.692 -9.611 10.724 1.00 96.00 101 LEU A O 1
ATOM 837 N N . SER A 1 102 ? 20.709 -10.297 8.840 1.00 94.75 102 SER A N 1
ATOM 838 C CA . SER A 1 102 ? 21.392 -11.435 9.470 1.00 94.75 102 SER A CA 1
ATOM 839 C C . SER A 1 102 ? 22.375 -10.994 10.568 1.00 94.75 102 SER A C 1
ATOM 841 O O . SER A 1 102 ? 22.394 -11.574 11.654 1.00 94.75 102 SER A O 1
ATOM 843 N N . GLU A 1 103 ? 23.110 -9.903 10.334 1.00 94.75 103 GLU A N 1
ATOM 844 C CA . GLU A 1 103 ? 24.087 -9.316 11.260 1.00 94.75 103 GLU A CA 1
ATOM 845 C C . GLU A 1 103 ? 23.437 -8.489 12.384 1.00 94.75 103 GLU A C 1
ATOM 847 O O . GLU A 1 103 ? 24.066 -8.231 13.409 1.00 94.75 103 GLU A O 1
ATOM 852 N N . ALA A 1 104 ? 22.165 -8.102 12.232 1.00 92.31 104 ALA A N 1
ATOM 853 C CA . ALA A 1 104 ? 21.437 -7.256 13.180 1.00 92.31 104 ALA A CA 1
ATOM 854 C C . ALA A 1 104 ? 21.199 -7.896 14.557 1.00 92.31 104 ALA A C 1
ATOM 856 O O . ALA A 1 104 ? 20.886 -7.181 15.510 1.00 92.31 104 ALA A O 1
ATOM 857 N N . ARG A 1 105 ? 21.308 -9.232 14.653 1.00 89.56 105 ARG A N 1
ATOM 858 C CA . ARG A 1 105 ? 21.041 -10.033 15.866 1.00 89.56 105 ARG A CA 1
ATOM 859 C C . ARG A 1 105 ? 19.675 -9.742 16.518 1.00 89.56 105 ARG A C 1
ATOM 861 O O . ARG A 1 105 ? 19.547 -9.780 17.735 1.00 89.56 105 ARG A O 1
ATOM 868 N N . LEU A 1 106 ? 18.653 -9.463 15.706 1.00 94.06 106 LEU A N 1
ATOM 869 C CA . LEU A 1 106 ? 17.268 -9.313 16.166 1.00 94.06 106 LEU A CA 1
ATOM 870 C C . LEU A 1 106 ? 16.653 -10.665 16.547 1.00 94.06 106 LEU A C 1
ATOM 872 O O . LEU A 1 106 ? 16.940 -11.672 15.885 1.00 94.06 106 LEU A O 1
ATOM 876 N N . SER A 1 107 ? 15.759 -10.659 17.544 1.00 94.94 107 SER A N 1
ATOM 877 C CA . SER A 1 107 ? 14.888 -11.804 17.834 1.00 94.94 107 SER A CA 1
ATOM 878 C C . SER A 1 107 ? 13.978 -12.109 16.641 1.00 94.94 107 SER A C 1
ATOM 880 O O . SER A 1 107 ? 13.738 -11.245 15.796 1.00 94.94 107 SER A O 1
ATOM 882 N N . GLU A 1 108 ? 13.443 -13.329 16.555 1.00 93.19 108 GLU A N 1
ATOM 883 C CA . GLU A 1 108 ? 12.524 -13.701 15.471 1.00 93.19 108 GLU A CA 1
ATOM 884 C C . GLU A 1 108 ? 11.333 -12.740 15.383 1.00 93.19 108 GLU A C 1
ATOM 886 O O . GLU A 1 108 ? 11.005 -12.251 14.302 1.00 93.19 108 GLU A O 1
ATOM 891 N N . ARG A 1 109 ? 10.755 -12.384 16.535 1.00 94.50 109 ARG A N 1
ATOM 892 C CA . ARG A 1 109 ? 9.635 -11.449 16.595 1.00 94.50 109 ARG A CA 1
ATOM 893 C C . ARG A 1 109 ? 10.007 -10.064 16.058 1.00 94.50 109 ARG A C 1
ATOM 895 O O . ARG A 1 109 ? 9.321 -9.553 15.181 1.00 94.50 109 ARG A O 1
ATOM 902 N N . GLN A 1 110 ? 11.143 -9.513 16.487 1.00 95.38 110 GLN A N 1
ATOM 903 C CA . GLN A 1 110 ? 11.640 -8.225 15.991 1.00 95.38 110 GLN A CA 1
ATOM 904 C C . GLN A 1 110 ? 11.937 -8.247 14.485 1.00 95.38 110 GLN A C 1
ATOM 906 O O . GLN A 1 110 ? 11.720 -7.247 13.805 1.00 95.38 110 GLN A O 1
ATOM 911 N N . ARG A 1 111 ? 12.431 -9.371 13.945 1.00 96.06 111 ARG A N 1
ATOM 912 C CA . ARG A 1 111 ? 12.642 -9.529 12.496 1.00 96.06 111 ARG A CA 1
ATOM 913 C C . ARG A 1 111 ? 11.320 -9.469 11.743 1.00 96.06 111 ARG A C 1
ATOM 915 O O . ARG A 1 111 ? 11.236 -8.763 10.744 1.00 96.06 111 ARG A O 1
ATOM 922 N N . VAL A 1 112 ? 10.306 -10.191 12.220 1.00 96.00 112 VAL A N 1
ATOM 923 C CA . VAL A 1 112 ? 8.973 -10.200 11.606 1.00 96.00 112 VAL A CA 1
ATOM 924 C C . VAL A 1 112 ? 8.333 -8.815 11.667 1.00 96.00 112 VAL A C 1
ATOM 926 O O . VAL A 1 112 ? 7.827 -8.351 10.647 1.00 96.00 112 VAL A O 1
ATOM 929 N N . ASP A 1 113 ? 8.421 -8.128 12.806 1.00 95.50 113 ASP A N 1
ATOM 930 C CA . ASP A 1 113 ? 7.898 -6.766 12.971 1.00 95.50 113 ASP A CA 1
ATOM 931 C C . ASP A 1 113 ? 8.600 -5.779 12.029 1.00 95.50 113 ASP A C 1
ATOM 933 O O . ASP A 1 113 ? 7.944 -5.009 11.322 1.00 95.50 113 ASP A O 1
ATOM 937 N N . PHE A 1 114 ? 9.932 -5.860 11.931 1.00 97.31 114 PHE A N 1
ATOM 938 C CA . PHE A 1 114 ? 10.704 -5.048 10.995 1.00 97.31 114 PHE A CA 1
ATOM 939 C C . PHE A 1 114 ? 10.289 -5.307 9.541 1.00 97.31 114 PHE A C 1
ATOM 941 O O . PHE A 1 114 ? 9.967 -4.361 8.821 1.00 97.31 114 PHE A O 1
ATOM 948 N N . ILE A 1 115 ? 10.247 -6.570 9.101 1.00 97.62 115 ILE A N 1
ATOM 949 C CA . ILE A 1 115 ? 9.884 -6.904 7.717 1.00 97.62 115 ILE A CA 1
ATOM 950 C C . ILE A 1 115 ? 8.437 -6.489 7.428 1.00 97.62 115 ILE A C 1
ATOM 952 O O . ILE A 1 115 ? 8.186 -5.876 6.395 1.00 97.62 115 ILE A O 1
ATOM 956 N N . SER A 1 116 ? 7.489 -6.752 8.332 1.00 96.56 116 SER A N 1
ATOM 957 C CA . SER A 1 116 ? 6.090 -6.354 8.136 1.00 96.56 116 SER A CA 1
ATOM 958 C C . SER A 1 116 ? 5.938 -4.832 8.010 1.00 96.56 116 SER A C 1
ATOM 960 O O . SER A 1 116 ? 5.237 -4.342 7.121 1.00 96.56 116 SER A O 1
ATOM 962 N N . SER A 1 117 ? 6.678 -4.060 8.816 1.00 95.88 117 SER A N 1
ATOM 963 C CA . SER A 1 117 ? 6.676 -2.591 8.743 1.00 95.88 117 SER A CA 1
ATOM 964 C C . SER A 1 117 ? 7.241 -2.030 7.428 1.00 95.88 117 SER A C 1
ATOM 966 O O . SER A 1 117 ? 6.952 -0.883 7.072 1.00 95.88 117 SER A O 1
ATOM 968 N N . MET A 1 118 ? 8.018 -2.835 6.695 1.00 97.31 118 MET A N 1
ATOM 969 C CA . MET A 1 118 ? 8.656 -2.476 5.429 1.00 97.31 118 MET A CA 1
ATOM 970 C C . MET A 1 118 ? 7.803 -2.770 4.194 1.00 97.31 118 MET A C 1
ATOM 972 O O . MET A 1 118 ? 8.149 -2.274 3.128 1.00 97.31 118 MET A O 1
ATOM 976 N N . ILE A 1 119 ? 6.741 -3.568 4.282 1.00 97.94 119 ILE A N 1
ATOM 977 C CA . ILE A 1 119 ? 6.037 -4.097 3.104 1.00 97.94 119 ILE A CA 1
ATOM 978 C C . ILE A 1 119 ? 4.644 -3.498 3.018 1.00 97.94 119 ILE A C 1
ATOM 980 O O . ILE A 1 119 ? 3.884 -3.624 3.967 1.00 97.94 119 ILE A O 1
ATOM 984 N N . TYR A 1 120 ? 4.299 -2.897 1.880 1.00 98.00 120 TYR A N 1
ATOM 985 C CA . TYR A 1 120 ? 2.974 -2.339 1.610 1.00 98.00 120 TYR A CA 1
ATOM 986 C C . TYR A 1 120 ? 2.470 -2.804 0.246 1.00 98.00 120 TYR A C 1
ATOM 988 O O . TYR A 1 120 ? 3.222 -2.814 -0.728 1.00 98.00 120 TYR A O 1
ATOM 996 N N . GLY A 1 121 ? 1.191 -3.160 0.164 1.00 98.06 121 GLY A N 1
ATOM 997 C CA . GLY A 1 121 ? 0.533 -3.536 -1.085 1.00 98.06 121 GLY A CA 1
ATOM 998 C C . GLY A 1 121 ? -0.831 -2.878 -1.225 1.00 98.06 121 GLY A C 1
ATOM 999 O O . GLY A 1 121 ? -1.543 -2.724 -0.233 1.00 98.06 121 GLY A O 1
ATOM 1000 N N . MET A 1 122 ? -1.208 -2.517 -2.447 1.00 97.38 122 MET A N 1
ATOM 1001 C CA . MET A 1 122 ? -2.566 -2.093 -2.777 1.00 97.38 122 MET A CA 1
ATOM 1002 C C . MET A 1 122 ? -3.035 -2.765 -4.058 1.00 97.38 122 MET A C 1
ATOM 1004 O O . MET A 1 122 ? -2.257 -2.906 -4.997 1.00 97.38 122 MET A O 1
ATOM 1008 N N . ASP A 1 123 ? -4.306 -3.141 -4.102 1.00 95.12 123 ASP A N 1
ATOM 1009 C CA . ASP A 1 123 ? -4.964 -3.555 -5.337 1.00 95.12 123 ASP A CA 1
ATOM 1010 C C . ASP A 1 123 ? -6.446 -3.165 -5.302 1.00 95.12 123 ASP A C 1
ATOM 1012 O O . ASP A 1 123 ? -7.034 -3.014 -4.233 1.00 95.12 123 ASP A O 1
ATOM 1016 N N . ILE A 1 124 ? -7.074 -2.988 -6.460 1.00 90.69 124 ILE A N 1
ATOM 1017 C CA . ILE A 1 124 ? -8.509 -2.697 -6.528 1.00 90.69 124 ILE A CA 1
ATOM 1018 C C . ILE A 1 124 ? -9.352 -3.975 -6.403 1.00 90.69 124 ILE A C 1
ATOM 1020 O O . ILE A 1 124 ? -10.502 -3.911 -5.963 1.00 90.69 124 ILE A O 1
ATOM 1024 N N . HIS A 1 125 ? -8.792 -5.133 -6.772 1.00 88.25 125 HIS A N 1
ATOM 1025 C CA . HIS A 1 125 ? -9.504 -6.399 -6.831 1.00 88.25 125 HIS A CA 1
ATOM 1026 C C . HIS A 1 125 ? -9.477 -7.129 -5.470 1.00 88.25 125 HIS A C 1
ATOM 1028 O O . HIS A 1 125 ? -8.424 -7.624 -5.058 1.00 88.25 125 HIS A O 1
ATOM 1034 N N . PRO A 1 126 ? -10.629 -7.331 -4.796 1.00 89.50 126 PRO A N 1
ATOM 1035 C CA . PRO A 1 126 ? -10.693 -7.921 -3.449 1.00 89.50 126 PRO A CA 1
ATOM 1036 C C . PRO A 1 126 ? -10.023 -9.297 -3.355 1.00 89.50 126 PRO A C 1
ATOM 1038 O O . PRO A 1 126 ? -9.225 -9.557 -2.461 1.00 89.50 126 PRO A O 1
ATOM 1041 N N . VAL A 1 127 ? -10.298 -10.187 -4.315 1.00 89.94 127 VAL A N 1
ATOM 1042 C CA . VAL A 1 127 ? -9.713 -11.542 -4.323 1.00 89.94 127 VAL A CA 1
ATOM 1043 C C . VAL A 1 127 ? -8.184 -11.509 -4.437 1.00 89.94 127 VAL A C 1
ATOM 1045 O O . VAL A 1 127 ? -7.510 -12.308 -3.791 1.00 89.94 127 VAL A O 1
ATOM 1048 N N . ALA A 1 128 ? -7.629 -10.581 -5.223 1.00 90.56 128 ALA A N 1
ATOM 1049 C CA . ALA A 1 128 ? -6.188 -10.443 -5.387 1.00 90.56 128 ALA A CA 1
ATOM 1050 C C . ALA A 1 128 ? -5.539 -9.990 -4.068 1.00 90.56 128 ALA A C 1
ATOM 1052 O O . ALA A 1 128 ? -4.587 -10.618 -3.605 1.00 90.56 128 ALA A O 1
ATOM 1053 N N . VAL A 1 129 ? -6.148 -9.003 -3.397 1.00 94.12 129 VAL A N 1
ATOM 1054 C CA . VAL A 1 129 ? -5.750 -8.530 -2.060 1.00 94.12 129 VAL A CA 1
ATOM 1055 C C . VAL A 1 129 ? -5.712 -9.672 -1.046 1.00 94.12 129 VAL A C 1
ATOM 1057 O O . VAL A 1 129 ? -4.719 -9.817 -0.332 1.00 94.12 129 VAL A O 1
ATOM 1060 N N . GLU A 1 130 ? -6.745 -10.517 -0.987 1.00 93.19 130 GLU A N 1
ATOM 1061 C CA . GLU A 1 130 ? -6.759 -11.646 -0.047 1.00 93.19 130 GLU A CA 1
ATOM 1062 C C . GLU A 1 130 ? -5.682 -12.692 -0.371 1.00 93.19 130 GLU A C 1
ATOM 1064 O O . GLU A 1 130 ? -5.038 -13.227 0.536 1.00 93.19 130 GLU A O 1
ATOM 1069 N N . MET A 1 131 ? -5.404 -12.944 -1.653 1.00 93.69 131 MET A N 1
ATOM 1070 C CA . MET A 1 131 ? -4.298 -13.821 -2.056 1.00 93.69 131 MET A CA 1
ATOM 1071 C C . MET A 1 131 ? -2.935 -13.234 -1.681 1.00 93.69 131 MET A C 1
ATOM 1073 O O . MET A 1 131 ? -2.084 -13.947 -1.144 1.00 93.69 131 MET A O 1
ATOM 1077 N N . ALA A 1 132 ? -2.734 -11.934 -1.895 1.00 95.50 132 ALA A N 1
ATOM 1078 C CA . ALA A 1 132 ? -1.530 -11.232 -1.473 1.00 95.50 132 ALA A CA 1
ATOM 1079 C C . ALA A 1 132 ? -1.352 -11.291 0.049 1.00 95.50 132 ALA A C 1
ATOM 1081 O O . ALA A 1 132 ? -0.266 -11.632 0.524 1.00 95.50 132 ALA A O 1
ATOM 1082 N N . ARG A 1 133 ? -2.418 -11.063 0.829 1.00 95.94 133 ARG A N 1
ATOM 1083 C CA . ARG A 1 133 ? -2.387 -11.219 2.292 1.00 95.94 133 ARG A CA 1
ATOM 1084 C C . ARG A 1 133 ? -2.019 -12.635 2.706 1.00 95.94 133 ARG A C 1
ATOM 1086 O O . ARG A 1 133 ? -1.147 -12.804 3.554 1.00 95.94 133 ARG A O 1
ATOM 1093 N N . ALA A 1 134 ? -2.624 -13.651 2.096 1.00 93.81 134 ALA A N 1
ATOM 1094 C CA . ALA A 1 134 ? -2.314 -15.045 2.393 1.00 93.81 134 ALA A CA 1
ATOM 1095 C C . ALA A 1 134 ? -0.848 -15.392 2.069 1.00 93.81 134 ALA A C 1
ATOM 1097 O O . ALA A 1 134 ? -0.178 -16.043 2.873 1.00 93.81 134 ALA A O 1
ATOM 1098 N N . ASN A 1 135 ? -0.314 -14.901 0.946 1.00 94.19 135 ASN A N 1
ATOM 1099 C CA . ASN A 1 135 ? 1.099 -15.046 0.595 1.00 94.19 135 ASN A CA 1
ATOM 1100 C C . ASN A 1 135 ? 2.028 -14.367 1.615 1.00 94.19 135 ASN A C 1
ATOM 1102 O O . ASN A 1 135 ? 3.005 -14.980 2.044 1.00 94.19 135 ASN A O 1
ATOM 1106 N N . VAL A 1 136 ? 1.719 -13.141 2.047 1.00 95.19 136 VAL A N 1
ATOM 1107 C CA . VAL A 1 136 ? 2.505 -12.431 3.069 1.00 95.19 136 VAL A CA 1
ATOM 1108 C C . VAL A 1 136 ? 2.430 -13.152 4.419 1.00 95.19 136 VAL A C 1
ATOM 1110 O O . VAL A 1 136 ? 3.465 -13.414 5.028 1.00 95.19 136 VAL A O 1
ATOM 1113 N N . ARG A 1 137 ? 1.232 -13.555 4.864 1.00 93.56 137 ARG A N 1
ATOM 1114 C CA . ARG A 1 137 ? 1.003 -14.296 6.120 1.00 93.56 137 ARG A CA 1
ATOM 1115 C C . ARG A 1 137 ? 1.803 -15.592 6.178 1.00 93.56 137 ARG A C 1
ATOM 1117 O O . ARG A 1 137 ? 2.318 -15.963 7.225 1.00 93.56 137 ARG A O 1
ATOM 1124 N N . ARG A 1 138 ? 1.902 -16.287 5.048 1.00 91.81 138 ARG A N 1
ATOM 1125 C CA . ARG A 1 138 ? 2.648 -17.539 4.910 1.00 91.81 138 ARG A CA 1
ATOM 1126 C C . ARG A 1 138 ? 4.149 -17.354 5.137 1.00 91.81 138 ARG A C 1
ATOM 1128 O O . ARG A 1 138 ? 4.775 -18.248 5.698 1.00 91.81 138 ARG A O 1
ATOM 1135 N N . LEU A 1 139 ? 4.703 -16.216 4.715 1.00 92.50 139 LEU A N 1
ATOM 1136 C CA . LEU A 1 139 ? 6.113 -15.866 4.909 1.00 92.50 139 LEU A CA 1
ATOM 1137 C C . LEU A 1 139 ? 6.377 -15.220 6.277 1.00 92.50 139 LEU A C 1
ATOM 1139 O O . LEU A 1 139 ? 7.474 -15.351 6.808 1.00 92.50 139 LEU A O 1
ATOM 1143 N N . LEU A 1 140 ? 5.374 -14.549 6.849 1.00 93.38 140 LEU A N 1
ATOM 1144 C CA . LEU A 1 140 ? 5.438 -13.837 8.127 1.00 93.38 140 LEU A CA 1
ATOM 1145 C C . LEU A 1 140 ? 4.305 -14.302 9.073 1.00 93.38 140 LEU A C 1
ATOM 1147 O O . LEU A 1 140 ? 3.386 -13.535 9.379 1.00 93.38 140 LEU A O 1
ATOM 1151 N N . PRO A 1 141 ? 4.338 -15.559 9.559 1.00 89.81 141 PRO A N 1
ATOM 1152 C CA . PRO A 1 141 ? 3.235 -16.177 10.309 1.00 89.81 141 PRO A CA 1
ATOM 1153 C C . PRO A 1 141 ? 3.012 -15.589 11.706 1.00 89.81 141 PRO A C 1
ATOM 1155 O O . PRO A 1 141 ? 1.984 -15.856 12.327 1.00 89.81 141 PRO A O 1
ATOM 1158 N N . SER A 1 142 ? 3.949 -14.783 12.198 1.00 90.88 142 SER A N 1
ATOM 1159 C CA . SER A 1 142 ? 3.861 -14.110 13.496 1.00 90.88 142 SER A CA 1
ATOM 1160 C C . SER A 1 142 ? 3.652 -12.602 13.358 1.00 90.88 142 SER A C 1
ATOM 1162 O O . SER A 1 142 ? 3.765 -11.905 14.355 1.00 90.88 142 SER A O 1
ATOM 1164 N N . ALA A 1 143 ? 3.390 -12.082 12.151 1.00 91.81 143 ALA A N 1
ATOM 1165 C CA . ALA A 1 143 ? 3.095 -10.663 11.961 1.00 91.81 143 ALA A CA 1
ATOM 1166 C C . ALA A 1 143 ? 1.683 -10.342 12.464 1.00 91.81 143 ALA A C 1
ATOM 1168 O O . ALA A 1 143 ? 0.735 -11.027 12.072 1.00 91.81 143 ALA A O 1
ATOM 1169 N N . ASP A 1 144 ? 1.553 -9.299 13.285 1.00 86.81 144 ASP A N 1
ATOM 1170 C CA . ASP A 1 144 ? 0.255 -8.861 13.823 1.00 86.81 144 ASP A CA 1
ATOM 1171 C C . ASP A 1 144 ? -0.623 -8.229 12.745 1.00 86.81 144 ASP A C 1
ATOM 1173 O O . ASP A 1 144 ? -1.823 -8.482 12.670 1.00 86.81 144 ASP A O 1
ATOM 1177 N N . GLN A 1 145 ? -0.004 -7.428 11.877 1.00 85.75 145 GLN A N 1
ATOM 1178 C CA . GLN A 1 145 ? -0.672 -6.735 10.788 1.00 85.75 145 GLN A CA 1
ATOM 1179 C C . GLN A 1 145 ? -0.033 -7.096 9.451 1.00 85.75 145 GLN A C 1
ATOM 1181 O O . GLN A 1 145 ? 1.184 -7.259 9.342 1.00 85.75 145 GLN A O 1
ATOM 1186 N N . ILE A 1 146 ? -0.875 -7.184 8.422 1.00 93.56 146 ILE A N 1
ATOM 1187 C CA . ILE A 1 146 ? -0.468 -7.306 7.025 1.00 93.56 146 ILE A CA 1
ATOM 1188 C C . ILE A 1 146 ? -0.917 -6.046 6.299 1.00 93.56 146 ILE A C 1
ATOM 1190 O O . ILE A 1 146 ? -2.109 -5.799 6.135 1.00 93.56 146 ILE A O 1
ATOM 1194 N N . ASN A 1 147 ? 0.053 -5.261 5.847 1.00 95.62 147 ASN A N 1
ATOM 1195 C CA . ASN A 1 147 ? -0.164 -3.962 5.216 1.00 95.62 147 ASN A CA 1
ATOM 1196 C C . ASN A 1 147 ? -0.512 -4.093 3.722 1.00 95.62 147 ASN A C 1
ATOM 1198 O O . ASN A 1 147 ? 0.131 -3.494 2.862 1.00 95.62 147 ASN A O 1
ATOM 1202 N N . VAL A 1 148 ? -1.514 -4.912 3.407 1.00 97.38 148 VAL A N 1
ATOM 1203 C CA . VAL A 1 148 ? -2.023 -5.094 2.044 1.00 97.38 148 VAL A CA 1
ATOM 1204 C C . VAL A 1 148 ? -3.486 -4.684 2.026 1.00 97.38 148 VAL A C 1
ATOM 1206 O O . VAL A 1 148 ? -4.279 -5.223 2.801 1.00 97.38 148 VAL A O 1
ATOM 1209 N N . TYR A 1 149 ? -3.840 -3.735 1.168 1.00 95.81 149 TYR A N 1
ATOM 1210 C CA . TYR A 1 149 ? -5.118 -3.029 1.215 1.00 95.81 149 TYR A CA 1
ATOM 1211 C C . TYR A 1 149 ? -5.856 -3.091 -0.120 1.00 95.81 149 TYR A C 1
ATOM 1213 O O . TYR A 1 149 ? -5.244 -3.118 -1.184 1.00 95.81 149 TYR A O 1
ATOM 1221 N N . GLN A 1 150 ? -7.180 -3.075 -0.057 1.00 94.44 150 GLN A N 1
ATOM 1222 C CA . GLN A 1 150 ? -8.036 -2.856 -1.205 1.00 94.44 150 GLN A CA 1
ATOM 1223 C C . GLN A 1 150 ? -8.271 -1.360 -1.407 1.00 94.44 150 GLN A C 1
ATOM 1225 O O . GLN A 1 150 ? -8.832 -0.702 -0.540 1.00 94.44 150 GLN A O 1
ATOM 1230 N N . GLY A 1 151 ? -7.905 -0.807 -2.557 1.00 89.00 151 GLY A N 1
ATOM 1231 C CA . GLY A 1 151 ? -8.138 0.610 -2.823 1.00 89.00 151 GLY A CA 1
ATOM 1232 C C . GLY A 1 151 ? -7.678 1.056 -4.202 1.00 89.00 151 GLY A C 1
ATOM 1233 O O . GLY A 1 151 ? -6.882 0.384 -4.855 1.00 89.00 151 GLY A O 1
ATOM 1234 N N . ASP A 1 152 ? -8.175 2.213 -4.649 1.00 88.81 152 ASP A N 1
ATOM 1235 C CA . ASP A 1 152 ? -7.678 2.857 -5.869 1.00 88.81 152 ASP A CA 1
ATOM 1236 C C . ASP A 1 152 ? -6.383 3.620 -5.550 1.00 88.81 152 ASP A C 1
ATOM 1238 O O . ASP A 1 152 ? -6.406 4.748 -5.047 1.00 88.81 152 ASP A O 1
ATOM 1242 N N . SER A 1 153 ? -5.242 3.004 -5.861 1.00 90.62 153 SER A N 1
ATOM 1243 C CA . SER A 1 153 ? -3.913 3.599 -5.689 1.00 90.62 153 SER A CA 1
ATOM 1244 C C . SER A 1 153 ? -3.677 4.833 -6.571 1.00 90.62 153 SER A C 1
ATOM 1246 O O . SER A 1 153 ? -2.730 5.584 -6.358 1.00 90.62 153 SER A O 1
ATOM 1248 N N . LEU A 1 154 ? -4.533 5.118 -7.553 1.00 90.56 154 LEU A N 1
ATOM 1249 C CA . LEU A 1 154 ? -4.411 6.335 -8.357 1.00 90.56 154 LEU A CA 1
ATOM 1250 C C . LEU A 1 154 ? -5.052 7.552 -7.679 1.00 90.56 154 LEU A C 1
ATOM 1252 O O . LEU A 1 154 ? -4.758 8.689 -8.079 1.00 90.56 154 LEU A O 1
ATOM 1256 N N . LEU A 1 155 ? -5.894 7.334 -6.656 1.00 86.62 155 LEU A N 1
ATOM 1257 C CA . LEU A 1 155 ? -6.684 8.370 -5.983 1.00 86.62 155 LEU A CA 1
ATOM 1258 C C . LEU A 1 155 ? -7.344 9.309 -7.005 1.00 86.62 155 LEU A C 1
ATOM 1260 O O . LEU A 1 155 ? -7.127 10.529 -6.989 1.00 86.62 155 LEU A O 1
ATOM 1264 N N . ILE A 1 156 ? -8.062 8.725 -7.967 1.00 79.06 156 ILE A N 1
ATOM 1265 C CA . ILE A 1 156 ? -8.735 9.490 -9.014 1.00 79.06 156 ILE A CA 1
ATOM 1266 C C . ILE A 1 156 ? -9.971 10.165 -8.421 1.00 79.06 156 ILE A C 1
ATOM 1268 O O . ILE A 1 156 ? -10.831 9.514 -7.835 1.00 79.06 156 ILE A O 1
ATOM 1272 N N . SER A 1 157 ? -10.047 11.487 -8.589 1.00 65.88 157 SER A N 1
ATOM 1273 C CA . SER A 1 157 ? -11.209 12.284 -8.197 1.00 65.88 157 SER A CA 1
ATOM 1274 C C . SER A 1 157 ? -12.408 11.888 -9.055 1.00 65.88 157 SER A C 1
ATOM 1276 O O . SER A 1 157 ? -12.359 12.037 -10.277 1.00 65.88 157 SER A O 1
ATOM 1278 N N . ARG A 1 158 ? -13.478 11.398 -8.428 1.00 62.81 158 ARG A N 1
ATOM 1279 C CA . ARG A 1 158 ? -14.709 10.993 -9.119 1.00 62.81 158 ARG A CA 1
ATOM 1280 C C . ARG A 1 158 ? -15.703 12.152 -9.160 1.00 62.81 158 ARG A C 1
ATOM 1282 O O . ARG A 1 158 ? -15.831 12.872 -8.174 1.00 62.81 158 ARG A O 1
ATOM 1289 N N . SER A 1 159 ? -16.349 12.362 -10.311 1.00 46.72 159 SER A N 1
ATOM 1290 C CA . SER A 1 159 ? -17.367 13.411 -10.506 1.00 46.72 159 SER A CA 1
ATOM 1291 C C . SER A 1 159 ? -18.695 13.072 -9.836 1.00 46.72 159 SER A C 1
ATOM 1293 O O . SER A 1 159 ? -19.410 13.976 -9.414 1.00 46.72 159 SER A O 1
ATOM 1295 N N . ASP A 1 160 ? -18.992 11.781 -9.710 1.00 44.69 160 ASP A N 1
ATOM 1296 C CA . ASP A 1 160 ? -20.154 11.295 -8.985 1.00 44.69 160 ASP A CA 1
ATOM 1297 C C . ASP A 1 160 ? -19.739 11.191 -7.516 1.00 44.69 160 ASP A C 1
ATOM 1299 O O . ASP A 1 160 ? -18.881 10.388 -7.141 1.00 44.69 160 ASP A O 1
ATOM 1303 N N . SER A 1 161 ? -20.282 12.078 -6.687 1.00 47.66 161 SER A N 1
ATOM 1304 C CA . SER A 1 161 ? -20.178 12.011 -5.232 1.00 47.66 161 SER A CA 1
ATOM 1305 C C . SER A 1 161 ? -20.515 10.597 -4.752 1.00 47.66 161 SER A C 1
ATOM 1307 O O . SER A 1 161 ? -21.674 10.218 -4.891 1.00 47.66 161 SER A O 1
ATOM 1309 N N . SER A 1 162 ? -19.542 9.816 -4.253 1.00 42.47 162 SER A N 1
ATOM 1310 C CA . SER A 1 162 ? -19.849 8.706 -3.321 1.00 42.47 162 SER A CA 1
ATOM 1311 C C . SER A 1 162 ? -18.692 7.892 -2.732 1.00 42.47 162 SER A C 1
ATOM 1313 O O . SER A 1 162 ? -18.934 7.216 -1.745 1.00 42.47 162 SER A O 1
ATOM 1315 N N . VAL A 1 163 ? -17.443 7.887 -3.215 1.00 45.41 163 VAL A N 1
ATOM 1316 C CA . VAL A 1 163 ? -16.482 6.910 -2.620 1.00 45.41 163 VAL A CA 1
ATOM 1317 C C . VAL A 1 163 ? -15.232 7.515 -2.002 1.00 45.41 163 VAL A C 1
ATOM 1319 O O . VAL A 1 163 ? -14.872 7.105 -0.908 1.00 45.41 163 VAL A O 1
ATOM 1322 N N . LEU A 1 164 ? -14.596 8.508 -2.623 1.00 46.53 164 LEU A N 1
ATOM 1323 C CA . LEU A 1 164 ? -13.390 9.136 -2.079 1.00 46.53 164 LEU A CA 1
ATOM 1324 C C . LEU A 1 164 ? -13.221 10.535 -2.685 1.00 46.53 164 LEU A C 1
ATOM 1326 O O . LEU A 1 164 ? -12.692 10.683 -3.786 1.00 46.53 164 LEU A O 1
ATOM 1330 N N . SER A 1 165 ? -13.633 11.578 -1.968 1.00 48.28 165 SER A N 1
ATOM 1331 C CA . SER A 1 165 ? -13.120 12.933 -2.201 1.00 48.28 165 SER A CA 1
ATOM 1332 C C . SER A 1 165 ? -12.191 13.281 -1.049 1.00 48.28 165 SER A C 1
ATOM 1334 O O . SER A 1 165 ? -12.639 13.369 0.085 1.00 48.28 165 SER A O 1
ATOM 1336 N N . VAL A 1 166 ? -10.895 13.468 -1.301 1.00 49.97 166 VAL A N 1
ATOM 1337 C CA . VAL A 1 166 ? -9.996 14.044 -0.290 1.00 49.97 166 VAL A CA 1
ATOM 1338 C C . VAL A 1 166 ? -10.181 15.557 -0.337 1.00 49.97 166 VAL A C 1
ATOM 1340 O O . VAL A 1 166 ? -9.574 16.231 -1.167 1.00 49.97 166 VAL A O 1
ATOM 1343 N N . GLY A 1 167 ? -11.050 16.082 0.523 1.00 51.09 167 GLY A N 1
ATOM 1344 C CA . GLY A 1 167 ? -11.170 17.515 0.774 1.00 51.09 167 GLY A CA 1
ATOM 1345 C C . GLY A 1 167 ? -10.338 17.885 1.997 1.00 51.09 167 GLY A C 1
ATOM 1346 O O . GLY A 1 167 ? -10.776 17.642 3.117 1.00 51.09 167 GLY A O 1
ATOM 1347 N N . GLY A 1 168 ? -9.138 18.437 1.795 1.00 67.56 168 GLY A N 1
ATOM 1348 C CA . GLY A 1 168 ? -8.281 18.901 2.895 1.00 67.56 168 GLY A CA 1
ATOM 1349 C C . GLY A 1 168 ? -7.953 17.804 3.920 1.00 67.56 168 GLY A C 1
ATOM 1350 O O . GLY A 1 168 ? -7.283 16.823 3.583 1.00 67.56 168 GLY A O 1
ATOM 1351 N N . GLU A 1 169 ? -8.445 17.978 5.149 1.00 79.12 169 GLU A N 1
ATOM 1352 C CA . GLU A 1 169 ? -8.155 17.162 6.342 1.00 79.12 169 GLU A CA 1
ATOM 1353 C C . GLU A 1 169 ? -9.145 16.004 6.592 1.00 79.12 169 GLU A C 1
ATOM 1355 O O . GLU A 1 169 ? -8.978 15.250 7.548 1.00 79.12 169 GLU A O 1
ATOM 1360 N N . ASN A 1 170 ? -10.145 15.803 5.722 1.00 85.50 170 ASN A N 1
ATOM 1361 C CA . ASN A 1 170 ? -11.205 14.804 5.922 1.00 85.50 170 ASN A CA 1
ATOM 1362 C C . ASN A 1 170 ? -11.253 13.730 4.822 1.00 85.50 170 ASN A C 1
ATOM 1364 O O . ASN A 1 170 ? -10.987 13.992 3.643 1.00 85.50 170 ASN A O 1
ATOM 1368 N N . MET A 1 171 ? -11.643 12.514 5.214 1.00 88.81 171 MET A N 1
ATOM 1369 C CA . MET A 1 171 ? -12.067 11.432 4.327 1.00 88.81 171 MET A CA 1
ATOM 1370 C C . MET A 1 171 ? -13.594 11.392 4.261 1.00 88.81 171 MET A C 1
ATOM 1372 O O . MET A 1 171 ? -14.266 11.431 5.288 1.00 88.81 171 MET A O 1
ATOM 1376 N N . PHE A 1 172 ? -14.128 11.276 3.051 1.00 87.81 172 PHE A N 1
ATOM 1377 C CA . PHE A 1 172 ? -15.561 11.215 2.789 1.00 87.81 172 PHE A CA 1
ATOM 1378 C C . PHE A 1 172 ? -15.897 9.837 2.230 1.00 87.81 172 PHE A C 1
ATOM 1380 O O . PHE A 1 172 ? -15.280 9.420 1.249 1.00 87.81 172 PHE A O 1
ATOM 1387 N N . LEU A 1 173 ? -16.862 9.158 2.843 1.00 87.44 173 LEU A N 1
ATOM 1388 C CA . LEU A 1 173 ? -17.394 7.871 2.407 1.00 87.44 173 LEU A CA 1
ATOM 1389 C C . LEU A 1 173 ? -18.904 7.995 2.211 1.00 87.44 173 LEU A C 1
ATOM 1391 O O . LEU A 1 173 ? -19.570 8.686 2.978 1.00 87.44 173 LEU A O 1
ATOM 1395 N N . GLU A 1 174 ? -19.455 7.302 1.224 1.00 87.94 174 GLU A N 1
ATOM 1396 C CA . GLU A 1 174 ? -20.898 7.119 1.082 1.00 87.94 174 GLU A CA 1
ATOM 1397 C C . GLU A 1 174 ? -21.227 5.634 1.187 1.00 87.94 174 GLU A C 1
ATOM 1399 O O . GLU A 1 174 ? -20.527 4.780 0.635 1.00 87.94 174 GLU A O 1
ATOM 1404 N N . SER A 1 175 ? -22.267 5.330 1.952 1.00 89.69 175 SER A N 1
ATOM 1405 C CA . SER A 1 175 ? -22.797 3.982 2.087 1.00 89.69 175 SER A CA 1
ATOM 1406 C C . SER A 1 175 ? -23.681 3.641 0.874 1.00 89.69 175 SER A C 1
ATOM 1408 O O . SER A 1 175 ? -24.230 4.553 0.250 1.00 89.69 175 SER A O 1
ATOM 1410 N N . PRO A 1 176 ? -23.870 2.355 0.523 1.00 86.12 176 PRO A N 1
ATOM 1411 C CA . PRO A 1 176 ? -24.877 1.929 -0.453 1.00 86.12 176 PRO A CA 1
ATOM 1412 C C . PRO A 1 176 ? -26.281 2.515 -0.232 1.00 86.12 176 PRO A C 1
ATOM 1414 O O . PRO A 1 176 ? -26.998 2.757 -1.200 1.00 86.12 176 PRO A O 1
ATOM 1417 N N . GLY A 1 177 ? -26.662 2.776 1.023 1.00 86.56 177 GLY A N 1
ATOM 1418 C CA . GLY A 1 177 ? -27.904 3.465 1.396 1.00 86.56 177 GLY A CA 1
ATOM 1419 C C . GLY A 1 177 ? -27.907 4.988 1.177 1.00 86.56 177 GLY A C 1
ATOM 1420 O O . GLY A 1 177 ? -28.881 5.649 1.527 1.00 86.56 177 GLY A O 1
ATOM 1421 N N . GLY A 1 178 ? -26.835 5.569 0.628 1.00 88.75 178 GLY A N 1
ATOM 1422 C CA . GLY A 1 178 ? -26.700 7.006 0.361 1.00 88.75 178 GLY A CA 1
ATOM 1423 C C . GLY A 1 178 ? -26.297 7.846 1.579 1.00 88.75 178 GLY A C 1
ATOM 1424 O O . GLY A 1 178 ? -26.265 9.079 1.506 1.00 88.75 178 GLY A O 1
ATOM 1425 N N . ARG A 1 179 ? -25.984 7.215 2.720 1.00 91.19 179 ARG A N 1
ATOM 1426 C CA . ARG A 1 179 ? -25.527 7.932 3.918 1.00 91.19 179 ARG A CA 1
ATOM 1427 C C . ARG A 1 179 ? -24.087 8.383 3.741 1.00 91.19 179 ARG A C 1
ATOM 1429 O O . ARG A 1 179 ? -23.209 7.582 3.433 1.00 91.19 179 ARG A O 1
ATOM 1436 N N . LYS A 1 180 ? -23.841 9.668 3.986 1.00 91.56 180 LYS A N 1
ATOM 1437 C CA . LYS A 1 180 ? -22.513 10.278 3.881 1.00 91.56 180 LYS A CA 1
ATOM 1438 C C . LYS A 1 180 ? -21.836 10.309 5.239 1.00 91.56 180 LYS A C 1
ATOM 1440 O O . LYS A 1 180 ? -22.399 10.804 6.209 1.00 91.56 180 LYS A O 1
ATOM 1445 N N . LEU A 1 181 ? -20.611 9.816 5.280 1.00 91.94 181 LEU A N 1
ATOM 1446 C CA . LEU A 1 181 ? -19.767 9.733 6.455 1.00 91.94 181 LEU A CA 1
ATOM 1447 C C . LEU A 1 181 ? -18.517 10.581 6.226 1.00 91.94 181 LEU A C 1
ATOM 1449 O O . LEU A 1 181 ? -17.836 10.434 5.211 1.00 91.94 181 LEU A O 1
ATOM 1453 N N . ILE A 1 182 ? -18.211 11.457 7.177 1.00 92.81 182 ILE A N 1
ATOM 1454 C CA . ILE A 1 182 ? -17.028 12.318 7.143 1.00 92.81 182 ILE A CA 1
ATOM 1455 C C . ILE A 1 182 ? -16.154 11.922 8.325 1.00 92.81 182 ILE A C 1
ATOM 1457 O O . ILE A 1 182 ? -16.610 11.978 9.460 1.00 92.81 182 ILE A O 1
ATOM 1461 N N . ILE A 1 183 ? -14.918 11.500 8.069 1.00 93.56 183 ILE A N 1
ATOM 1462 C CA . ILE A 1 183 ? -13.980 11.086 9.115 1.00 93.56 183 ILE A CA 1
ATOM 1463 C C . ILE A 1 183 ? -12.693 11.911 8.993 1.00 93.56 183 ILE A C 1
ATOM 1465 O O . ILE A 1 183 ? -12.077 11.894 7.921 1.00 93.56 183 ILE A O 1
ATOM 1469 N N . PRO A 1 184 ? -12.242 12.589 10.063 1.00 92.50 184 PRO A N 1
ATOM 1470 C CA . PRO A 1 184 ? -10.955 13.276 10.071 1.00 92.50 184 PRO A CA 1
ATOM 1471 C C . PRO A 1 184 ? -9.794 12.321 9.801 1.00 92.50 184 PRO A C 1
ATOM 1473 O O . PRO A 1 184 ? -9.728 11.220 10.350 1.00 92.50 184 PRO A O 1
ATOM 1476 N N . LYS A 1 185 ? -8.827 12.735 8.981 1.00 89.94 185 LYS A N 1
ATOM 1477 C CA . LYS A 1 185 ? -7.655 11.898 8.678 1.00 89.94 185 LYS A CA 1
ATOM 1478 C C . LYS A 1 185 ? -6.790 11.617 9.898 1.00 89.94 185 LYS A C 1
ATOM 1480 O O . LYS A 1 185 ? -6.209 10.539 9.998 1.00 89.94 185 LYS A O 1
ATOM 1485 N N . SER A 1 186 ? -6.702 12.577 10.814 1.00 90.75 186 SER A N 1
ATOM 1486 C CA . SER A 1 186 ? -6.044 12.445 12.117 1.00 90.75 186 SER A CA 1
ATOM 1487 C C . SER A 1 186 ? -6.564 11.228 12.889 1.00 90.75 186 SER A C 1
ATOM 1489 O O . SER A 1 186 ? -5.761 10.440 13.388 1.00 90.75 186 SER A O 1
ATOM 1491 N N . PHE A 1 187 ? -7.882 11.007 12.878 1.00 94.00 187 PHE A N 1
ATOM 1492 C CA . PHE A 1 187 ? -8.535 9.854 13.497 1.00 94.00 187 PHE A CA 1
ATOM 1493 C C . PHE A 1 187 ? -8.195 8.519 12.810 1.00 94.00 187 PHE A C 1
ATOM 1495 O O . PHE A 1 187 ? -8.069 7.487 13.467 1.00 94.00 187 PHE A O 1
ATOM 1502 N N . LEU A 1 188 ? -7.989 8.530 11.488 1.00 92.19 188 LEU A N 1
ATOM 1503 C CA . LEU A 1 188 ? -7.719 7.324 10.691 1.00 92.19 188 LEU A CA 1
ATOM 1504 C C . LEU A 1 188 ? -6.307 6.746 10.881 1.00 92.19 188 LEU A C 1
ATOM 1506 O O . LEU A 1 188 ? -6.030 5.651 10.399 1.00 92.19 188 LEU A O 1
ATOM 1510 N N . LYS A 1 189 ? -5.398 7.455 11.562 1.00 89.44 189 LYS A N 1
ATOM 1511 C CA . LYS A 1 189 ? -3.996 7.027 11.730 1.00 89.44 189 LYS A CA 1
ATOM 1512 C C . LYS A 1 189 ? -3.833 5.776 12.599 1.00 89.44 189 LYS A C 1
ATOM 1514 O O . LYS A 1 189 ? -2.797 5.118 12.505 1.00 89.44 189 LYS A O 1
ATOM 1519 N N . THR A 1 190 ? -4.839 5.435 13.404 1.00 89.75 190 THR A N 1
ATOM 1520 C CA . THR A 1 190 ? -4.787 4.316 14.351 1.00 89.75 190 THR A CA 1
ATOM 1521 C C . THR A 1 190 ? -5.879 3.300 14.040 1.00 89.75 190 THR A C 1
ATOM 1523 O O . THR A 1 190 ? -7.061 3.545 14.276 1.00 89.75 190 THR A O 1
ATOM 1526 N N . ASN A 1 191 ? -5.485 2.118 13.562 1.00 90.81 191 ASN A N 1
ATOM 1527 C CA . ASN A 1 191 ? -6.427 1.044 13.235 1.00 90.81 191 ASN A CA 1
ATOM 1528 C C . ASN A 1 191 ? -7.254 0.584 14.445 1.00 90.81 191 ASN A C 1
ATOM 1530 O O . ASN A 1 191 ? -8.418 0.232 14.274 1.00 90.81 191 ASN A O 1
ATOM 1534 N N . ASP A 1 192 ? -6.692 0.611 15.652 1.00 91.31 192 ASP A N 1
ATOM 1535 C CA . ASP A 1 192 ? -7.426 0.243 16.869 1.00 91.31 192 ASP A CA 1
ATOM 1536 C C . ASP A 1 192 ? -8.524 1.257 17.211 1.00 91.31 192 ASP A C 1
ATOM 1538 O O . ASP A 1 192 ? -9.610 0.859 17.629 1.00 91.31 192 ASP A O 1
ATOM 1542 N N . ASN A 1 193 ? -8.307 2.547 16.923 1.00 93.69 193 ASN A N 1
ATOM 1543 C CA . ASN A 1 193 ? -9.348 3.565 17.081 1.00 93.69 193 ASN A CA 1
ATOM 1544 C C . ASN A 1 193 ? -10.512 3.301 16.121 1.00 93.69 193 ASN A C 1
ATOM 1546 O O . ASN A 1 193 ? -11.671 3.332 16.528 1.00 93.69 193 ASN A O 1
ATOM 1550 N N . ILE A 1 194 ? -10.213 2.977 14.858 1.00 95.25 194 ILE A N 1
ATOM 1551 C CA . ILE A 1 194 ? -11.237 2.631 13.860 1.00 95.25 194 ILE A CA 1
ATOM 1552 C C . ILE A 1 194 ? -11.989 1.360 14.281 1.00 95.25 194 ILE A C 1
ATOM 1554 O O . ILE A 1 194 ? -13.205 1.277 14.117 1.00 95.25 194 ILE A O 1
ATOM 1558 N N . ARG A 1 195 ? -11.286 0.366 14.837 1.00 95.56 195 ARG A N 1
ATOM 1559 C CA . ARG A 1 195 ? -11.899 -0.871 15.336 1.00 95.56 195 ARG A CA 1
ATOM 1560 C C . ARG A 1 195 ? -12.895 -0.576 16.453 1.00 95.56 195 ARG A C 1
ATOM 1562 O O . ARG A 1 195 ? -14.062 -0.925 16.311 1.00 95.56 195 ARG A O 1
ATOM 1569 N N . ALA A 1 196 ? -12.457 0.119 17.501 1.00 96.25 196 ALA A N 1
ATOM 1570 C CA . ALA A 1 196 ? -13.308 0.473 18.634 1.00 96.25 196 ALA A CA 1
ATOM 1571 C C . ALA A 1 196 ? -14.501 1.355 18.217 1.00 96.25 196 ALA A C 1
ATOM 1573 O O . ALA A 1 196 ? -15.608 1.164 18.716 1.00 96.25 196 ALA A O 1
ATOM 1574 N N . PHE A 1 197 ? -14.304 2.268 17.258 1.00 97.25 197 PHE A N 1
ATOM 1575 C CA . PHE A 1 197 ? -15.372 3.069 16.653 1.00 97.25 197 PHE A CA 1
ATOM 1576 C C . PHE A 1 197 ? -16.460 2.205 16.009 1.00 97.25 197 PHE A C 1
ATOM 1578 O O . PHE A 1 197 ? -17.642 2.397 16.279 1.00 97.25 197 PHE A O 1
ATOM 1585 N N . VAL A 1 198 ? -16.076 1.244 15.163 1.00 96.88 198 VAL A N 1
ATOM 1586 C CA . VAL A 1 198 ? -17.043 0.392 14.456 1.00 96.88 198 VAL A CA 1
ATOM 1587 C C . VAL A 1 198 ? -17.704 -0.611 15.400 1.00 96.88 198 VAL A C 1
ATOM 1589 O O . VAL A 1 198 ? -18.903 -0.849 15.283 1.00 96.88 198 VAL A O 1
ATOM 1592 N N . GLU A 1 199 ? -16.951 -1.195 16.333 1.00 96.25 199 GLU A N 1
ATOM 1593 C CA . GLU A 1 199 ? -17.482 -2.151 17.313 1.00 96.25 199 GLU A CA 1
ATOM 1594 C C . GLU A 1 199 ? -18.515 -1.485 18.232 1.00 96.25 199 GLU A C 1
ATOM 1596 O O . GLU A 1 199 ? -19.627 -1.990 18.369 1.00 96.25 199 GLU A O 1
ATOM 1601 N N . SER A 1 200 ? -18.217 -0.293 18.755 1.00 96.62 200 SER A N 1
ATOM 1602 C CA . SER A 1 200 ? -19.168 0.473 19.568 1.00 96.62 200 SER A CA 1
ATOM 1603 C C . SER A 1 200 ? -20.424 0.877 18.788 1.00 96.62 200 SER A C 1
ATOM 1605 O O . SER A 1 200 ? -21.543 0.739 19.291 1.00 96.62 200 SER A O 1
ATOM 1607 N N . ALA A 1 201 ? -20.263 1.306 17.531 1.00 96.00 201 ALA A N 1
ATOM 1608 C CA . ALA A 1 201 ? -21.387 1.650 16.669 1.00 96.00 201 ALA A CA 1
ATOM 1609 C C . ALA A 1 201 ? -22.281 0.437 16.366 1.00 96.00 201 ALA A C 1
ATOM 1611 O O . ALA A 1 201 ? -23.506 0.578 16.347 1.00 96.00 201 ALA A O 1
ATOM 1612 N N . LYS A 1 202 ? -21.682 -0.746 16.169 1.00 95.19 202 LYS A N 1
ATOM 1613 C CA . LYS A 1 202 ? -22.388 -2.018 15.961 1.00 95.19 202 LYS A CA 1
ATOM 1614 C C . LYS A 1 202 ? -23.236 -2.406 17.170 1.00 95.19 202 LYS A C 1
ATOM 1616 O O . LYS A 1 202 ? -24.361 -2.865 16.990 1.00 95.19 202 LYS A O 1
ATOM 1621 N N . ASP A 1 203 ? -22.726 -2.173 18.374 1.00 94.19 203 ASP A N 1
ATOM 1622 C CA . ASP A 1 203 ? -23.448 -2.436 19.623 1.00 94.19 203 ASP A CA 1
ATOM 1623 C C . ASP A 1 203 ? -24.523 -1.371 19.923 1.00 94.19 203 ASP A C 1
ATOM 1625 O O . ASP A 1 203 ? -25.263 -1.478 20.901 1.00 94.19 203 ASP A O 1
ATOM 1629 N N . GLY A 1 204 ? -24.629 -0.328 19.089 1.00 92.12 204 GLY A N 1
ATOM 1630 C CA . GLY A 1 204 ? -25.541 0.796 19.301 1.00 92.12 204 GLY A CA 1
ATOM 1631 C C . GLY A 1 204 ? -25.187 1.637 20.530 1.00 92.12 204 GLY A C 1
ATOM 1632 O O . GLY A 1 204 ? -26.046 2.350 21.054 1.00 92.12 204 GLY A O 1
ATOM 1633 N N . ALA A 1 205 ? -23.946 1.536 21.007 1.00 94.62 205 ALA A N 1
ATOM 1634 C CA . ALA A 1 205 ? -23.458 2.268 22.163 1.00 94.62 205 ALA A CA 1
ATOM 1635 C C . ALA A 1 205 ? -23.158 3.737 21.815 1.00 94.62 205 ALA A C 1
ATOM 1637 O O . ALA A 1 205 ? -23.183 4.161 20.659 1.00 94.62 205 ALA A O 1
ATOM 1638 N N . LYS A 1 206 ? -22.891 4.548 22.844 1.00 95.06 206 LYS A N 1
ATOM 1639 C CA . LYS A 1 206 ? -22.387 5.915 22.652 1.00 95.06 206 LYS A CA 1
ATOM 1640 C C . LYS A 1 206 ? -20.932 5.874 22.187 1.00 95.06 206 LYS A C 1
ATOM 1642 O O . LYS A 1 206 ? -20.218 4.938 22.531 1.00 95.06 206 LYS A O 1
ATOM 1647 N N . PHE A 1 207 ? -20.499 6.935 21.501 1.00 96.31 207 PHE A N 1
ATOM 1648 C CA . PHE A 1 207 ? -19.103 7.117 21.098 1.00 96.31 207 PHE A CA 1
ATOM 1649 C C . PHE A 1 207 ? -18.144 6.833 22.274 1.00 96.31 207 PHE A C 1
ATOM 1651 O O . PHE A 1 207 ? -18.329 7.430 23.345 1.00 96.31 207 PHE A O 1
ATOM 1658 N N . PRO A 1 208 ? -17.148 5.941 22.107 1.00 95.44 208 PRO A N 1
ATOM 1659 C CA . PRO A 1 208 ? -16.264 5.543 23.197 1.00 95.44 208 PRO A CA 1
ATOM 1660 C C . PRO A 1 208 ? -15.500 6.731 23.809 1.00 95.44 208 PRO A C 1
ATOM 1662 O O . PRO A 1 208 ? -14.892 7.512 23.071 1.00 95.44 208 PRO A O 1
ATOM 1665 N N . PRO A 1 209 ? -15.478 6.876 25.149 1.00 93.38 209 PRO A N 1
ATOM 1666 C CA . PRO A 1 209 ? -14.699 7.920 25.808 1.00 93.38 209 PRO A CA 1
ATOM 1667 C C . PRO A 1 209 ? -13.208 7.837 25.457 1.00 93.38 209 PRO A C 1
ATOM 1669 O O . PRO A 1 209 ? -12.617 6.760 25.494 1.00 93.38 209 PRO A O 1
ATOM 1672 N N . GLY A 1 210 ? -12.594 8.981 25.146 1.00 91.81 210 GLY A N 1
ATOM 1673 C CA . GLY A 1 210 ? -11.159 9.089 24.870 1.00 91.81 210 GLY A CA 1
ATOM 1674 C C . GLY A 1 210 ? -10.743 8.709 23.446 1.00 91.81 210 GLY A C 1
ATOM 1675 O O . GLY A 1 210 ? -9.577 8.893 23.099 1.00 91.81 210 GLY A O 1
ATOM 1676 N N . LEU A 1 211 ? -11.664 8.240 22.599 1.00 93.44 211 LEU A N 1
ATOM 1677 C CA . LEU A 1 211 ? -11.366 7.903 21.203 1.00 93.44 211 LEU A CA 1
ATOM 1678 C C . LEU A 1 211 ? -11.083 9.146 20.334 1.00 93.44 211 LEU A C 1
ATOM 1680 O O . LEU A 1 211 ? -10.482 9.040 19.269 1.00 93.44 211 LEU A O 1
ATOM 1684 N N . ASP A 1 212 ? -11.492 10.323 20.802 1.00 93.00 212 ASP A N 1
ATOM 1685 C CA . ASP A 1 212 ? -11.214 11.644 20.234 1.00 93.00 212 ASP A CA 1
ATOM 1686 C C . ASP A 1 212 ? -9.978 12.324 20.855 1.00 93.00 212 ASP A C 1
ATOM 1688 O O . ASP A 1 212 ? -9.703 13.491 20.573 1.00 93.00 212 ASP A O 1
ATOM 1692 N N . THR A 1 213 ? -9.201 11.616 21.685 1.00 92.62 213 THR A N 1
ATOM 1693 C CA . THR A 1 213 ? -7.976 12.170 22.279 1.00 92.62 213 THR A CA 1
ATOM 1694 C C . THR A 1 213 ? -6.984 12.567 21.185 1.00 92.62 213 THR A C 1
ATOM 1696 O O . THR A 1 213 ? -6.599 11.749 20.351 1.00 92.62 213 THR A O 1
ATOM 1699 N N . GLY A 1 214 ? -6.527 13.822 21.221 1.00 89.38 214 GLY A N 1
ATOM 1700 C CA . GLY A 1 214 ? -5.589 14.376 20.239 1.00 89.38 214 GLY A CA 1
ATOM 1701 C C . GLY A 1 214 ? -6.250 14.985 19.000 1.00 89.38 214 GLY A C 1
ATOM 1702 O O . GLY A 1 214 ? -5.534 15.513 18.151 1.00 89.38 214 GLY A O 1
ATOM 1703 N N . LEU A 1 215 ? -7.582 14.948 18.908 1.00 92.62 215 LEU A N 1
ATOM 1704 C CA . LEU A 1 215 ? -8.350 15.702 17.921 1.00 92.62 215 LEU A CA 1
ATOM 1705 C C . LEU A 1 215 ? -8.634 17.119 18.431 1.00 92.62 215 LEU A C 1
ATOM 1707 O O . LEU A 1 215 ? -8.791 17.336 19.636 1.00 92.62 215 LEU A O 1
ATOM 1711 N N . ASN A 1 216 ? -8.726 18.086 17.518 1.00 93.81 216 ASN A N 1
ATOM 1712 C CA . ASN A 1 216 ? -9.269 19.400 17.861 1.00 93.81 216 ASN A CA 1
ATOM 1713 C C . ASN A 1 216 ? -10.803 19.342 18.037 1.00 93.81 216 ASN A C 1
ATOM 1715 O O . ASN A 1 216 ? -11.429 18.306 17.810 1.00 93.81 216 ASN A O 1
ATOM 1719 N N . MET A 1 217 ? -11.414 20.450 18.468 1.00 93.44 217 MET A N 1
ATOM 1720 C CA . MET A 1 217 ? -12.850 20.499 18.770 1.00 93.44 217 MET A CA 1
ATOM 1721 C C . MET A 1 217 ? -13.721 20.150 17.551 1.00 93.44 217 MET A C 1
ATOM 1723 O O . MET A 1 217 ? -14.596 19.294 17.661 1.00 93.44 217 MET A O 1
ATOM 1727 N N . ASP A 1 218 ? -13.416 20.711 16.379 1.00 92.62 218 ASP A N 1
ATOM 1728 C CA . ASP A 1 218 ? -14.165 20.459 15.142 1.00 92.62 218 ASP A CA 1
ATOM 1729 C C . ASP A 1 218 ? -14.015 19.003 14.670 1.00 92.62 218 ASP A C 1
ATOM 1731 O O . ASP A 1 218 ? -14.979 18.365 14.242 1.00 92.62 218 ASP A O 1
ATOM 1735 N N . GLU A 1 219 ? -12.807 18.442 14.764 1.00 93.62 219 GLU A N 1
ATOM 1736 C CA . GLU A 1 219 ? -12.537 17.037 14.440 1.00 93.62 219 GLU A CA 1
ATOM 1737 C C . GLU A 1 219 ? -13.255 16.081 15.404 1.00 93.62 219 GLU A C 1
ATOM 1739 O O . GLU A 1 219 ? -13.802 15.064 14.971 1.00 93.62 219 GLU A O 1
ATOM 1744 N N . SER A 1 220 ? -13.276 16.413 16.699 1.00 95.81 220 SER A N 1
ATOM 1745 C CA . SER A 1 220 ? -13.982 15.655 17.736 1.00 95.81 220 SER A CA 1
ATOM 1746 C C . SER A 1 220 ? -15.492 15.633 17.475 1.00 95.81 220 SER A C 1
ATOM 1748 O O . SER A 1 220 ? -16.110 14.564 17.491 1.00 95.81 220 SER A O 1
ATOM 1750 N N . ASP A 1 221 ? -16.087 16.782 17.156 1.00 95.81 221 ASP A N 1
ATOM 1751 C CA . ASP A 1 221 ? -17.507 16.867 16.811 1.00 95.81 221 ASP A CA 1
ATOM 1752 C C . ASP A 1 221 ? -17.812 16.105 15.514 1.00 95.81 221 ASP A C 1
ATOM 1754 O O . ASP A 1 221 ? -18.775 15.332 15.451 1.00 95.81 221 ASP A O 1
ATOM 1758 N N . THR A 1 222 ? -16.935 16.225 14.512 1.00 95.31 222 THR A N 1
ATOM 1759 C CA . THR A 1 222 ? -17.053 15.505 13.236 1.00 95.31 222 THR A CA 1
ATOM 1760 C C . THR A 1 222 ? -17.029 13.990 13.443 1.00 95.31 222 THR A C 1
ATOM 1762 O O . THR A 1 222 ? -17.898 13.287 12.926 1.00 95.31 222 THR A O 1
ATOM 1765 N N . VAL A 1 223 ? -16.079 13.449 14.219 1.00 95.94 223 VAL A N 1
ATOM 1766 C CA . VAL A 1 223 ? -15.990 11.994 14.433 1.00 95.94 223 VAL A CA 1
ATOM 1767 C C . VAL A 1 223 ? -17.144 11.462 15.289 1.00 95.94 223 VAL A C 1
ATOM 1769 O O . VAL A 1 223 ? -17.632 10.359 15.043 1.00 95.94 223 VAL A O 1
ATOM 1772 N N . LYS A 1 224 ? -17.650 12.249 16.248 1.00 97.06 224 LYS A N 1
ATOM 1773 C CA . LYS A 1 224 ? -18.850 11.894 17.023 1.00 97.06 224 LYS A CA 1
ATOM 1774 C C . LYS A 1 224 ? -20.088 11.851 16.134 1.00 97.06 224 LYS A C 1
ATOM 1776 O O . LYS A 1 224 ? -20.861 10.898 16.216 1.00 97.06 224 LYS A O 1
ATOM 1781 N N . GLN A 1 225 ? -20.256 12.828 15.243 1.00 96.94 225 GLN A N 1
ATOM 1782 C CA . GLN A 1 225 ? -21.321 12.805 14.241 1.00 96.94 225 GLN A CA 1
ATOM 1783 C C . GLN A 1 225 ? -21.187 11.590 13.315 1.00 96.94 225 GLN A C 1
ATOM 1785 O O . GLN A 1 225 ? -22.167 10.886 13.068 1.00 96.94 225 GLN A O 1
ATOM 1790 N N . ALA A 1 226 ? -19.968 11.302 12.856 1.00 96.75 226 ALA A N 1
ATOM 1791 C CA . ALA A 1 226 ? -19.678 10.133 12.039 1.00 96.75 226 ALA A CA 1
ATOM 1792 C C . ALA A 1 226 ? -20.059 8.828 12.754 1.00 96.75 226 ALA A C 1
ATOM 1794 O O . ALA A 1 226 ? -20.618 7.929 12.134 1.00 96.75 226 ALA A O 1
ATOM 1795 N N . HIS A 1 227 ? -19.817 8.729 14.062 1.00 98.00 227 HIS A N 1
ATOM 1796 C CA . HIS A 1 227 ? -20.198 7.562 14.856 1.00 98.00 227 HIS A CA 1
ATOM 1797 C C . HIS A 1 227 ? -21.712 7.338 14.874 1.00 98.00 227 HIS A C 1
ATOM 1799 O O . HIS A 1 227 ? -22.161 6.217 14.646 1.00 98.00 227 HIS A O 1
ATOM 1805 N N . TYR A 1 228 ? -22.508 8.392 15.087 1.00 96.94 228 TYR A N 1
ATOM 1806 C CA . TYR A 1 228 ? -23.970 8.281 15.024 1.00 96.94 228 TYR A CA 1
ATOM 1807 C C . TYR A 1 228 ? -24.445 7.794 13.650 1.00 96.94 228 TYR A C 1
ATOM 1809 O O . TYR A 1 228 ? -25.266 6.883 13.566 1.00 96.94 228 TYR A O 1
ATOM 1817 N N . ILE A 1 229 ? -23.876 8.343 12.573 1.00 96.75 229 ILE A N 1
ATOM 1818 C CA . ILE A 1 229 ? -24.194 7.920 11.203 1.00 96.75 229 ILE A CA 1
ATOM 1819 C C . ILE A 1 229 ? -23.780 6.460 10.973 1.00 96.75 229 ILE A C 1
ATOM 1821 O O . ILE A 1 229 ? -24.528 5.708 10.354 1.00 96.75 229 ILE A O 1
ATOM 1825 N N . MET A 1 230 ? -22.625 6.036 11.491 1.00 97.06 230 MET A N 1
ATOM 1826 C CA . MET A 1 230 ? -22.156 4.652 11.395 1.00 97.06 230 MET A CA 1
ATOM 1827 C C . MET A 1 230 ? -23.109 3.674 12.090 1.00 97.06 230 MET A C 1
ATOM 1829 O O . MET A 1 230 ? -23.388 2.610 11.543 1.00 97.06 230 MET A O 1
ATOM 1833 N N . THR A 1 231 ? -23.649 4.028 13.260 1.00 96.44 231 THR A N 1
ATOM 1834 C CA . THR A 1 231 ? -24.660 3.205 13.942 1.00 96.44 231 THR A CA 1
ATOM 1835 C C . THR A 1 231 ? -25.888 2.982 13.061 1.00 96.44 231 THR A C 1
ATOM 1837 O O . THR A 1 231 ? -26.387 1.859 12.986 1.00 96.44 231 THR A O 1
ATOM 1840 N N . ASP A 1 232 ? -26.364 4.019 12.370 1.00 95.44 232 ASP A N 1
ATOM 1841 C CA . ASP A 1 232 ? -27.494 3.886 11.449 1.00 95.44 232 ASP A CA 1
ATOM 1842 C C . ASP A 1 232 ? -27.136 3.041 10.221 1.00 95.44 232 ASP A C 1
ATOM 1844 O O . ASP A 1 232 ? -27.886 2.135 9.867 1.00 95.44 232 ASP A O 1
ATOM 1848 N N . ILE A 1 233 ? -25.967 3.280 9.618 1.00 95.31 233 ILE A N 1
ATOM 1849 C CA . ILE A 1 233 ? -25.468 2.505 8.474 1.00 95.31 233 ILE A CA 1
ATOM 1850 C C . ILE A 1 233 ? -25.413 1.008 8.815 1.00 95.31 233 ILE A C 1
ATOM 1852 O O . ILE A 1 233 ? -25.893 0.177 8.046 1.00 95.31 233 ILE A O 1
ATOM 1856 N N . ILE A 1 234 ? -24.857 0.639 9.975 1.00 94.81 234 ILE A N 1
ATOM 1857 C CA . ILE A 1 234 ? -24.745 -0.768 10.387 1.00 94.81 234 ILE A CA 1
ATOM 1858 C C . ILE A 1 234 ? -26.130 -1.396 10.589 1.00 94.81 234 ILE A C 1
ATOM 1860 O O . ILE A 1 234 ? -26.338 -2.548 10.203 1.00 94.81 234 ILE A O 1
ATOM 1864 N N . LYS A 1 235 ? -27.083 -0.653 11.166 1.00 92.75 235 LYS A N 1
ATOM 1865 C CA . LYS A 1 235 ? -28.467 -1.120 11.349 1.00 92.75 235 LYS A CA 1
ATOM 1866 C C . LYS A 1 235 ? -29.186 -1.330 10.018 1.00 92.75 235 LYS A C 1
ATOM 1868 O O . LYS A 1 235 ? -29.894 -2.322 9.866 1.00 92.75 235 LYS A O 1
ATOM 1873 N N . GLU A 1 236 ? -29.016 -0.409 9.075 1.00 93.62 236 GLU A N 1
ATOM 1874 C CA . GLU A 1 236 ? -29.671 -0.450 7.765 1.00 93.62 236 GLU A CA 1
ATOM 1875 C C . GLU A 1 236 ? -29.087 -1.540 6.864 1.00 93.62 236 GLU A C 1
ATOM 1877 O O . GLU A 1 236 ? -29.834 -2.307 6.260 1.00 93.62 236 GLU A O 1
ATOM 1882 N N . GLU A 1 237 ? -27.759 -1.649 6.799 1.00 92.56 237 GLU A N 1
ATOM 1883 C CA . GLU A 1 237 ? -27.078 -2.555 5.866 1.00 92.56 237 GLU A CA 1
ATOM 1884 C C . GLU A 1 237 ? -26.780 -3.946 6.445 1.00 92.56 237 GLU A C 1
ATOM 1886 O O . GLU A 1 237 ? -26.379 -4.851 5.708 1.00 92.56 237 GLU A O 1
ATOM 1891 N N . GLN A 1 238 ? -26.975 -4.125 7.757 1.00 89.00 238 GLN A N 1
ATOM 1892 C CA . GLN A 1 238 ? -26.944 -5.410 8.469 1.00 89.00 238 GLN A CA 1
ATOM 1893 C C . GLN A 1 238 ? -25.685 -6.252 8.201 1.00 89.00 238 GLN A C 1
ATOM 1895 O O . GLN A 1 238 ? -25.735 -7.478 8.082 1.00 89.00 238 GLN A O 1
ATOM 1900 N N . ASN A 1 239 ? -24.525 -5.600 8.116 1.00 88.31 239 ASN A N 1
ATOM 1901 C CA . ASN A 1 239 ? -23.245 -6.254 7.868 1.00 88.31 239 ASN A CA 1
ATOM 1902 C C . ASN A 1 239 ? -22.121 -5.671 8.746 1.00 88.31 239 ASN A C 1
ATOM 1904 O O . ASN A 1 239 ? -22.226 -4.580 9.301 1.00 88.31 239 ASN A O 1
ATOM 1908 N N . GLY A 1 240 ? -21.034 -6.434 8.901 1.00 86.88 240 GLY A N 1
ATOM 1909 C CA . GLY A 1 240 ? -19.896 -6.086 9.763 1.00 86.88 240 GLY A CA 1
ATOM 1910 C C . GLY A 1 240 ? -18.644 -5.617 9.019 1.00 86.88 240 GLY A C 1
ATOM 1911 O O . GLY A 1 240 ? -17.559 -5.654 9.593 1.00 86.88 240 GLY A O 1
ATOM 1912 N N . ILE A 1 241 ? -18.748 -5.237 7.740 1.00 91.62 241 ILE A N 1
ATOM 1913 C CA . ILE A 1 241 ? -17.563 -4.999 6.892 1.00 91.62 241 ILE A CA 1
ATOM 1914 C C . ILE A 1 241 ? -16.920 -3.621 7.104 1.00 91.62 241 ILE A C 1
ATOM 1916 O O . ILE A 1 241 ? -15.845 -3.366 6.571 1.00 91.62 241 ILE A O 1
ATOM 1920 N N . TRP A 1 242 ? -17.549 -2.732 7.874 1.00 94.19 242 TRP A N 1
ATOM 1921 C CA . TRP A 1 242 ? -17.201 -1.309 7.953 1.00 94.19 242 TRP A CA 1
ATOM 1922 C C . TRP A 1 242 ? -15.807 -1.015 8.490 1.00 94.19 242 TRP A C 1
ATOM 1924 O O . TRP A 1 242 ? -15.135 -0.136 7.958 1.00 94.19 242 TRP A O 1
ATOM 1934 N N . TYR A 1 243 ? -15.335 -1.779 9.478 1.00 94.75 243 TYR A N 1
ATOM 1935 C CA . TYR A 1 243 ? -13.959 -1.652 9.966 1.00 94.75 243 TYR A CA 1
ATOM 1936 C C . TYR A 1 243 ? -12.968 -1.895 8.829 1.00 94.75 243 TYR A C 1
ATOM 1938 O O . TYR A 1 243 ? -12.105 -1.066 8.541 1.00 94.75 243 TYR A O 1
ATOM 1946 N N . TRP A 1 244 ? -13.146 -3.022 8.138 1.00 92.38 244 TRP A N 1
ATOM 1947 C CA . TRP A 1 244 ? -12.335 -3.372 6.986 1.00 92.38 244 TRP A CA 1
ATOM 1948 C C . TRP A 1 244 ? -12.484 -2.308 5.892 1.00 92.38 244 TRP A C 1
ATOM 1950 O O . TRP A 1 244 ? -11.477 -1.835 5.377 1.00 92.38 244 TRP A O 1
ATOM 1960 N N . TYR A 1 245 ? -13.698 -1.855 5.580 1.00 92.06 245 TYR A N 1
ATOM 1961 C CA . TYR A 1 245 ? -13.934 -0.877 4.520 1.00 92.06 245 TYR A CA 1
ATOM 1962 C C . TYR A 1 245 ? -13.207 0.446 4.792 1.00 92.06 245 TYR A C 1
ATOM 1964 O O . TYR A 1 245 ? -12.443 0.898 3.943 1.00 92.06 245 TYR A O 1
ATOM 1972 N N . ILE A 1 246 ? -13.356 1.015 5.993 1.00 93.56 246 ILE A N 1
ATOM 1973 C CA . ILE A 1 246 ? -12.705 2.273 6.388 1.00 93.56 246 ILE A CA 1
ATOM 1974 C C . ILE A 1 246 ? -11.183 2.149 6.308 1.00 93.56 246 ILE A C 1
ATOM 1976 O O . ILE A 1 246 ? -10.542 3.004 5.700 1.00 93.56 246 ILE A O 1
ATOM 1980 N N . VAL A 1 247 ? -10.599 1.081 6.865 1.00 93.38 247 VAL A N 1
ATOM 1981 C CA . VAL A 1 247 ? -9.141 0.859 6.828 1.00 93.38 247 VAL A CA 1
ATOM 1982 C C . VAL A 1 247 ? -8.629 0.793 5.387 1.00 93.38 247 VAL A C 1
ATOM 1984 O O . VAL A 1 247 ? -7.611 1.399 5.053 1.00 93.38 247 VAL A O 1
ATOM 1987 N N . ASN A 1 248 ? -9.344 0.082 4.515 1.00 92.62 248 ASN A N 1
ATOM 1988 C CA . ASN A 1 248 ? -8.956 -0.098 3.120 1.00 92.62 248 ASN A CA 1
ATOM 1989 C C . ASN A 1 248 ? -9.089 1.206 2.308 1.00 92.62 248 ASN A C 1
ATOM 1991 O O . ASN A 1 248 ? -8.163 1.555 1.577 1.00 92.62 248 ASN A O 1
ATOM 1995 N N . GLN A 1 249 ? -10.161 1.985 2.499 1.00 89.38 249 GLN A N 1
ATOM 1996 C CA . GLN A 1 249 ? -10.319 3.293 1.843 1.00 89.38 249 GLN A CA 1
ATOM 1997 C C . GLN A 1 249 ? -9.332 4.350 2.369 1.00 89.38 249 GLN A C 1
ATOM 1999 O O . GLN A 1 249 ? -8.857 5.192 1.604 1.00 89.38 249 GLN A O 1
ATOM 2004 N N . ALA A 1 250 ? -8.975 4.295 3.655 1.00 91.00 250 ALA A N 1
ATOM 2005 C CA . ALA A 1 250 ? -8.012 5.211 4.260 1.00 91.00 250 ALA A CA 1
ATOM 2006 C C . ALA A 1 250 ? -6.567 4.922 3.824 1.00 91.00 250 ALA A C 1
ATOM 2008 O O . ALA A 1 250 ? -5.761 5.848 3.714 1.00 91.00 250 ALA A O 1
ATOM 2009 N N . ALA A 1 251 ? -6.219 3.661 3.550 1.00 92.19 251 ALA A N 1
ATOM 2010 C CA . ALA A 1 251 ? -4.838 3.254 3.303 1.00 92.19 251 ALA A CA 1
ATOM 2011 C C . ALA A 1 251 ? -4.134 4.024 2.164 1.00 92.19 251 ALA A C 1
ATOM 2013 O O . ALA A 1 251 ? -3.036 4.533 2.410 1.00 92.19 251 ALA A O 1
ATOM 2014 N N . PRO A 1 252 ? -4.722 4.219 0.963 1.00 92.19 252 PRO A N 1
ATOM 2015 C CA . PRO A 1 252 ? -4.105 5.047 -0.074 1.00 92.19 252 PRO A CA 1
ATOM 2016 C C . PRO A 1 252 ? -3.906 6.512 0.352 1.00 92.19 252 PRO A C 1
ATOM 2018 O O . PRO A 1 252 ? -2.94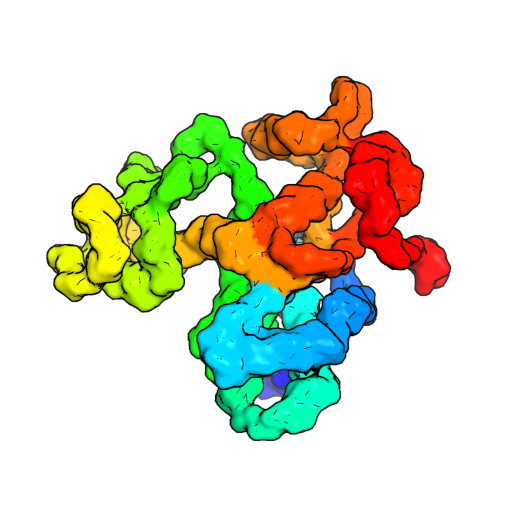8 7.149 -0.079 1.00 92.19 252 PRO A O 1
ATOM 2021 N N . ILE A 1 253 ? -4.773 7.071 1.202 1.00 89.56 253 ILE A N 1
ATOM 2022 C CA . ILE A 1 253 ? -4.639 8.449 1.705 1.00 89.56 253 ILE A CA 1
ATOM 2023 C C . ILE A 1 253 ? -3.483 8.529 2.705 1.00 89.56 253 ILE A C 1
ATOM 2025 O O . ILE A 1 253 ? -2.595 9.370 2.565 1.00 89.56 253 ILE A O 1
ATOM 2029 N N . LEU A 1 254 ? -3.457 7.619 3.677 1.00 91.00 254 LEU A N 1
ATOM 2030 C CA . LEU A 1 254 ? -2.431 7.583 4.715 1.00 91.00 254 LEU A CA 1
ATOM 2031 C C . LEU A 1 254 ? -1.050 7.265 4.132 1.00 91.00 254 LEU A C 1
ATOM 2033 O O . LEU A 1 254 ? -0.058 7.862 4.542 1.00 91.00 254 LEU A O 1
ATOM 2037 N N . LEU A 1 255 ? -0.965 6.386 3.128 1.00 92.44 255 LEU A N 1
ATOM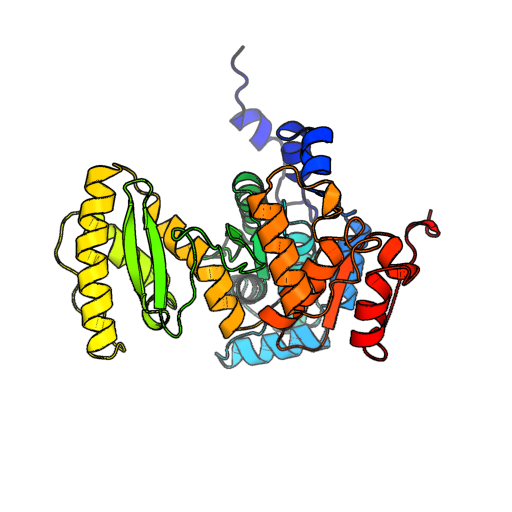 2038 C CA . LEU A 1 255 ? 0.288 6.100 2.424 1.00 92.44 255 LEU A CA 1
ATOM 2039 C C . LEU A 1 255 ? 0.786 7.285 1.598 1.00 92.44 255 LEU A C 1
ATOM 2041 O O . LEU A 1 255 ? 1.995 7.466 1.471 1.00 92.44 255 LEU A O 1
ATOM 2045 N N . LYS A 1 256 ? -0.113 8.108 1.050 1.00 92.38 256 LYS A N 1
ATOM 2046 C CA . LYS A 1 256 ? 0.267 9.346 0.359 1.00 92.38 256 LYS A CA 1
ATOM 2047 C C . LYS A 1 256 ? 0.928 10.341 1.320 1.00 92.38 256 LYS A C 1
ATOM 2049 O O . LYS A 1 256 ? 1.857 11.035 0.915 1.00 92.38 256 LYS A O 1
ATOM 2054 N N . GLU A 1 257 ? 0.459 10.414 2.566 1.00 89.06 257 GLU A N 1
ATOM 2055 C CA . GLU A 1 257 ? 1.016 11.301 3.600 1.00 89.06 257 GLU A CA 1
ATOM 2056 C C . GLU A 1 257 ? 2.295 10.740 4.216 1.00 89.06 257 GLU A C 1
ATOM 2058 O O . GLU A 1 257 ? 3.298 11.443 4.300 1.00 89.06 257 GLU A O 1
ATOM 2063 N N . LYS A 1 258 ? 2.278 9.457 4.594 1.00 91.00 258 LYS A N 1
ATOM 2064 C CA . LYS A 1 258 ? 3.432 8.753 5.162 1.00 91.00 258 LYS A CA 1
ATOM 2065 C C . LYS A 1 258 ? 4.591 8.660 4.174 1.00 91.00 258 LYS A C 1
ATOM 2067 O O . LYS A 1 258 ? 5.742 8.747 4.589 1.00 91.00 258 LYS A O 1
ATOM 2072 N N . LYS A 1 259 ? 4.260 8.467 2.894 1.00 94.06 259 LYS A N 1
ATOM 2073 C CA . LYS A 1 259 ? 5.176 8.108 1.811 1.00 94.06 259 LYS A CA 1
ATOM 2074 C C . LYS A 1 259 ? 5.930 6.795 2.068 1.00 94.06 259 LYS A C 1
ATOM 2076 O O . LYS A 1 259 ? 5.870 6.183 3.134 1.00 94.06 259 LYS A O 1
ATOM 2081 N N . VAL A 1 260 ? 6.609 6.319 1.033 1.00 95.81 260 VAL A N 1
ATOM 2082 C CA . VAL A 1 260 ? 7.451 5.125 1.037 1.00 95.81 260 VAL A CA 1
ATOM 2083 C C . VAL A 1 260 ? 8.772 5.402 0.337 1.00 95.81 260 VAL A C 1
ATOM 2085 O O . VAL A 1 260 ? 8.873 6.250 -0.552 1.00 95.81 260 VAL A O 1
ATOM 2088 N N . GLY A 1 261 ? 9.780 4.616 0.694 1.00 96.50 261 GLY A N 1
ATOM 2089 C CA . GLY A 1 261 ? 11.146 4.817 0.235 1.00 96.50 261 GLY A CA 1
ATOM 2090 C C . GLY A 1 261 ? 11.393 4.179 -1.115 1.00 96.50 261 GLY A C 1
ATOM 2091 O O . GLY A 1 261 ? 12.287 4.616 -1.845 1.00 96.50 261 GLY A O 1
ATOM 2092 N N . ARG A 1 262 ? 10.638 3.130 -1.448 1.00 97.75 262 ARG A N 1
ATOM 2093 C CA . ARG A 1 262 ? 10.767 2.370 -2.692 1.00 97.75 262 ARG A CA 1
ATOM 2094 C C . ARG A 1 262 ? 9.402 1.999 -3.247 1.00 97.75 262 ARG A C 1
ATOM 2096 O O . ARG A 1 262 ? 8.477 1.714 -2.491 1.00 97.75 262 ARG A O 1
ATOM 2103 N N . ILE A 1 263 ? 9.322 1.919 -4.571 1.00 98.19 263 ILE A N 1
ATOM 2104 C CA . ILE A 1 263 ? 8.191 1.308 -5.274 1.00 98.19 263 ILE A CA 1
ATOM 2105 C C . ILE A 1 263 ? 8.720 0.196 -6.177 1.00 98.19 263 ILE A C 1
ATOM 2107 O O . ILE A 1 263 ? 9.708 0.398 -6.884 1.00 98.19 263 ILE A O 1
ATOM 2111 N N . VAL A 1 264 ? 8.079 -0.968 -6.147 1.00 98.19 264 VAL A N 1
ATOM 2112 C CA . VAL A 1 264 ? 8.298 -2.068 -7.095 1.00 98.19 264 VAL A CA 1
ATOM 2113 C C . VAL A 1 264 ? 6.938 -2.549 -7.576 1.00 98.19 264 VAL A C 1
ATOM 2115 O O . VAL A 1 264 ? 6.069 -2.787 -6.744 1.00 98.19 264 VAL A O 1
ATOM 2118 N N . SER A 1 265 ? 6.704 -2.613 -8.887 1.00 97.62 265 SER A N 1
ATOM 2119 C CA . SER A 1 265 ? 5.352 -2.907 -9.376 1.00 97.62 265 SER A CA 1
ATOM 2120 C C . SER A 1 265 ? 5.280 -3.332 -10.838 1.00 97.62 265 SER A C 1
ATOM 2122 O O . SER A 1 265 ? 6.149 -3.005 -11.653 1.00 97.62 265 SER A O 1
ATOM 2124 N N . ASN A 1 266 ? 4.177 -4.000 -11.172 1.00 95.50 266 ASN A N 1
ATOM 2125 C CA . ASN A 1 266 ? 3.704 -4.215 -12.532 1.00 95.50 266 ASN A CA 1
ATOM 2126 C C . ASN A 1 266 ? 2.300 -3.589 -12.681 1.00 95.50 266 ASN A C 1
ATOM 2128 O O . ASN A 1 266 ? 1.314 -4.237 -12.333 1.00 95.50 266 ASN A O 1
ATOM 2132 N N . PRO A 1 267 ? 2.193 -2.328 -13.139 1.00 94.50 267 PRO A N 1
ATOM 2133 C CA . PRO A 1 267 ? 0.917 -1.638 -13.299 1.00 94.50 267 PRO A CA 1
ATOM 2134 C C . PRO A 1 267 ? 0.055 -2.277 -14.400 1.00 94.50 267 PRO A C 1
ATOM 2136 O O . PRO A 1 267 ? 0.567 -3.044 -15.214 1.00 94.50 267 PRO A O 1
ATOM 2139 N N . PRO A 1 268 ? -1.244 -1.938 -14.487 1.00 90.88 268 PRO A N 1
ATOM 2140 C CA . PRO A 1 268 ? -2.128 -2.484 -15.513 1.00 90.88 268 PRO A CA 1
ATOM 2141 C C . PRO A 1 268 ? -1.758 -1.994 -16.919 1.00 90.88 268 PRO A C 1
ATOM 2143 O O . PRO A 1 268 ? -1.628 -0.791 -17.152 1.00 90.88 268 PRO A O 1
ATOM 2146 N N . TRP A 1 269 ? -1.637 -2.919 -17.873 1.00 89.06 269 TRP A N 1
ATOM 2147 C CA . TRP A 1 269 ? -1.330 -2.609 -19.276 1.00 89.06 269 TRP A CA 1
ATOM 2148 C C . TRP A 1 269 ? -2.620 -2.577 -20.096 1.00 89.06 269 TRP A C 1
ATOM 2150 O O . TRP A 1 269 ? -3.054 -3.589 -20.649 1.00 89.06 269 TRP A O 1
ATOM 2160 N N . VAL A 1 270 ? -3.252 -1.407 -20.139 1.00 87.50 270 VAL A N 1
ATOM 2161 C CA . VAL A 1 270 ? -4.488 -1.161 -20.894 1.00 87.50 270 VAL A CA 1
ATOM 2162 C C . VAL A 1 270 ? -4.330 0.132 -21.673 1.00 87.50 270 VAL A C 1
ATOM 2164 O O . VAL A 1 270 ? -3.889 1.140 -21.114 1.00 87.50 270 VAL A O 1
ATOM 2167 N N . ALA A 1 271 ? -4.729 0.143 -22.943 1.00 86.06 271 ALA A N 1
ATOM 2168 C CA . ALA A 1 271 ? -4.844 1.399 -23.675 1.00 86.06 271 ALA A CA 1
ATOM 2169 C C . ALA A 1 271 ? -6.137 2.126 -23.272 1.00 86.06 271 ALA A C 1
ATOM 2171 O O . ALA A 1 271 ? -7.199 1.518 -23.172 1.00 86.06 271 ALA A O 1
ATOM 2172 N N . LEU A 1 272 ? -6.099 3.451 -23.112 1.00 85.88 272 LEU A N 1
ATOM 2173 C CA . LEU A 1 272 ? -7.260 4.268 -22.723 1.00 85.88 272 LEU A CA 1
ATOM 2174 C C . LEU A 1 272 ? -8.505 3.993 -23.587 1.00 85.88 272 LEU A C 1
ATOM 2176 O O . LEU A 1 272 ? -9.634 4.044 -23.100 1.00 85.88 272 LEU A O 1
ATOM 2180 N N . GLN A 1 273 ? -8.317 3.707 -24.877 1.00 84.38 273 GLN A N 1
ATOM 2181 C CA . GLN A 1 273 ? -9.404 3.374 -25.796 1.00 84.38 273 GLN A CA 1
ATOM 2182 C C . GLN A 1 273 ? -10.121 2.050 -25.486 1.00 84.38 273 GLN A C 1
ATOM 2184 O O . GLN A 1 273 ? -11.305 1.952 -25.798 1.00 84.38 273 GLN A O 1
ATOM 2189 N N . GLU A 1 274 ? -9.440 1.087 -24.861 1.00 85.19 274 GLU A N 1
ATOM 2190 C CA . GLU A 1 274 ? -9.954 -0.253 -24.537 1.00 85.19 274 GLU A CA 1
ATOM 2191 C C . GLU A 1 274 ? -10.846 -0.259 -23.288 1.00 85.19 274 GLU A C 1
ATOM 2193 O O . GLU A 1 274 ? -11.605 -1.206 -23.069 1.00 85.19 274 GLU A O 1
ATOM 2198 N N . ILE A 1 275 ? -10.808 0.817 -22.495 1.00 85.12 275 ILE A N 1
ATOM 2199 C CA . ILE A 1 275 ? -11.690 1.005 -21.343 1.00 85.12 275 ILE A CA 1
ATOM 2200 C C . ILE A 1 275 ? -13.127 1.192 -21.831 1.00 85.12 275 ILE A C 1
ATOM 2202 O O . ILE A 1 275 ? -13.468 2.210 -22.437 1.00 85.12 275 ILE A O 1
ATOM 2206 N N . GLN A 1 276 ? -13.972 0.206 -21.523 1.00 84.75 276 GLN A N 1
ATOM 2207 C CA . GLN A 1 276 ? -15.378 0.166 -21.940 1.00 84.75 276 GLN A CA 1
ATOM 2208 C C . GLN A 1 276 ? -16.268 1.108 -21.121 1.00 84.75 276 GLN A C 1
ATOM 2210 O O . GLN A 1 276 ? -17.230 1.675 -21.633 1.00 84.75 276 GLN A O 1
ATOM 2215 N N . VAL A 1 277 ? -15.945 1.300 -19.839 1.00 85.69 277 VAL A N 1
ATOM 2216 C CA . VAL A 1 277 ? -16.741 2.133 -18.932 1.00 85.69 277 VAL A CA 1
ATOM 2217 C C . VAL A 1 277 ? -16.457 3.610 -19.214 1.00 85.69 277 VAL A C 1
ATOM 2219 O O . VAL A 1 277 ? -15.371 4.112 -18.916 1.00 85.69 277 VAL A O 1
ATOM 2222 N N . ALA A 1 278 ? -17.440 4.315 -19.780 1.00 86.38 278 ALA A N 1
ATOM 2223 C CA . ALA A 1 278 ? -17.296 5.703 -20.225 1.00 86.38 278 ALA A CA 1
ATOM 2224 C C . ALA A 1 278 ? -16.884 6.665 -19.096 1.00 86.38 278 ALA A C 1
ATOM 2226 O O . ALA A 1 278 ? -16.001 7.500 -19.298 1.00 86.38 278 ALA A O 1
ATOM 2227 N N . THR A 1 279 ? -17.457 6.509 -17.898 1.00 84.75 279 THR A N 1
ATOM 2228 C CA . THR A 1 279 ? -17.102 7.309 -16.713 1.00 84.75 279 THR A CA 1
ATOM 2229 C C . THR A 1 279 ? -15.643 7.092 -16.314 1.00 84.75 279 THR A C 1
ATOM 2231 O O . THR A 1 279 ? -14.884 8.054 -16.226 1.00 84.75 279 THR A O 1
ATOM 2234 N N . ARG A 1 280 ? -15.189 5.835 -16.210 1.00 83.88 280 ARG A N 1
ATOM 2235 C CA . ARG A 1 280 ? -13.781 5.506 -15.919 1.00 83.88 280 ARG A CA 1
ATOM 2236 C C . ARG A 1 280 ? -12.825 6.041 -16.985 1.00 83.88 280 ARG A C 1
ATOM 2238 O O . ARG A 1 280 ? -11.739 6.526 -16.671 1.00 83.88 280 ARG A O 1
ATOM 2245 N N . LYS A 1 281 ? -13.217 5.981 -18.257 1.00 87.94 281 LYS A N 1
ATOM 2246 C CA . LYS A 1 281 ? -12.429 6.546 -19.357 1.00 87.94 281 LYS A CA 1
ATOM 2247 C C . LYS A 1 281 ? -12.298 8.066 -19.227 1.00 87.94 281 LYS A C 1
ATOM 2249 O O . LYS A 1 281 ? -11.204 8.597 -19.428 1.00 87.94 281 LYS A O 1
ATOM 2254 N N . ALA A 1 282 ? -13.374 8.763 -18.860 1.00 87.62 282 ALA A N 1
ATOM 2255 C CA . ALA A 1 282 ? -13.366 10.205 -18.618 1.00 87.62 282 ALA A CA 1
ATOM 2256 C C . ALA A 1 282 ? -12.511 10.584 -17.395 1.00 87.62 282 ALA A C 1
ATOM 2258 O O . ALA A 1 282 ? -11.691 11.497 -17.487 1.00 87.62 282 ALA A O 1
ATOM 2259 N N . GLU A 1 283 ? -12.631 9.836 -16.298 1.00 87.31 283 GLU A N 1
ATOM 2260 C CA . GLU A 1 283 ? -11.814 9.950 -15.084 1.00 87.31 283 GLU A CA 1
ATOM 2261 C C . GLU A 1 283 ? -10.306 9.869 -15.392 1.00 87.31 283 GLU A C 1
ATOM 2263 O O . GLU A 1 283 ? -9.544 10.788 -15.077 1.00 87.31 283 GLU A O 1
ATOM 2268 N N . ILE A 1 284 ? -9.869 8.804 -16.077 1.00 88.31 284 ILE A N 1
ATOM 2269 C CA . ILE A 1 284 ? 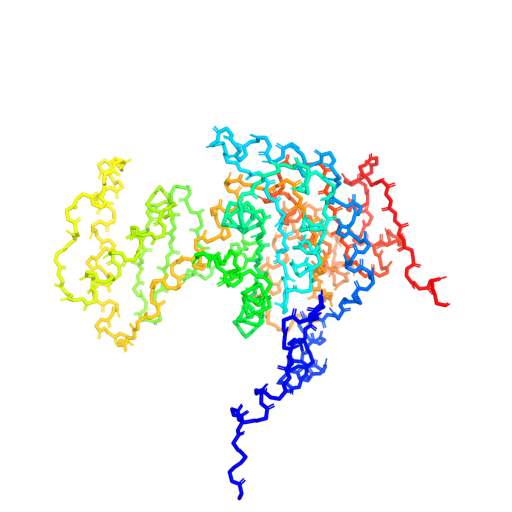-8.455 8.613 -16.439 1.00 88.31 284 ILE A CA 1
ATOM 2270 C C . ILE A 1 284 ? -7.993 9.681 -17.435 1.00 88.31 284 ILE A C 1
ATOM 2272 O O . ILE A 1 284 ? -6.881 10.196 -17.317 1.00 88.31 284 ILE A O 1
ATOM 2276 N N . THR A 1 285 ? -8.849 10.069 -18.384 1.00 88.44 285 THR A N 1
ATOM 2277 C CA . THR A 1 285 ? -8.564 11.167 -19.321 1.00 88.44 285 THR A CA 1
ATOM 2278 C C . THR A 1 285 ? -8.336 12.488 -18.586 1.00 88.44 285 THR A C 1
ATOM 2280 O O . THR A 1 285 ? -7.399 13.220 -18.907 1.00 88.44 285 THR A O 1
ATOM 2283 N N . SER A 1 286 ? -9.177 12.804 -17.599 1.00 88.38 286 SER A N 1
ATOM 2284 C CA . SER A 1 286 ? -9.059 14.014 -16.783 1.00 88.38 286 SER A CA 1
ATOM 2285 C C . SER A 1 286 ? -7.754 14.017 -15.985 1.00 88.38 286 SER A C 1
ATOM 2287 O O . SER A 1 286 ? -7.002 14.990 -16.035 1.00 88.38 286 SER A O 1
ATOM 2289 N N . MET A 1 287 ? -7.417 12.890 -15.348 1.00 88.25 287 MET A N 1
ATOM 2290 C CA . MET A 1 287 ? -6.144 12.721 -14.642 1.00 88.25 287 MET A CA 1
ATOM 2291 C C . MET A 1 287 ? -4.938 12.880 -15.580 1.00 88.25 287 MET A C 1
ATOM 2293 O O . MET A 1 287 ? -3.988 13.592 -15.265 1.00 88.25 287 MET A O 1
ATOM 2297 N N . ALA A 1 288 ? -4.972 12.265 -16.762 1.00 88.44 288 ALA A N 1
ATOM 2298 C CA . ALA A 1 288 ? -3.900 12.402 -17.743 1.00 88.44 288 ALA A CA 1
ATOM 2299 C C . ALA A 1 288 ? -3.689 13.860 -18.176 1.00 88.44 288 ALA A C 1
ATOM 2301 O O . ALA A 1 288 ? -2.550 14.301 -18.344 1.00 88.44 288 ALA A O 1
ATOM 2302 N N . LYS A 1 289 ? -4.781 14.616 -18.349 1.00 88.12 289 LYS A N 1
ATOM 2303 C CA . LYS A 1 289 ? -4.734 16.045 -18.678 1.00 88.12 289 LYS A CA 1
ATOM 2304 C C . LYS A 1 289 ? -4.172 16.874 -17.528 1.00 88.12 289 LYS A C 1
ATOM 2306 O O . LYS A 1 289 ? -3.298 17.696 -17.782 1.00 88.12 289 LYS A O 1
ATOM 2311 N N . SER A 1 290 ? -4.616 16.644 -16.291 1.00 87.06 290 SER A N 1
ATOM 2312 C CA . SER A 1 290 ? -4.131 17.394 -15.122 1.00 87.06 290 SER A CA 1
ATOM 2313 C C . SER A 1 290 ? -2.648 17.147 -14.834 1.00 87.06 290 SER A C 1
ATOM 2315 O O . SER A 1 290 ? -1.959 18.035 -14.347 1.00 87.06 290 SER A O 1
ATOM 2317 N N . MET A 1 291 ? -2.132 15.974 -15.207 1.00 85.69 291 MET A N 1
ATOM 2318 C CA . MET A 1 291 ? -0.705 15.646 -15.144 1.00 85.69 291 MET A CA 1
ATOM 2319 C C . MET A 1 291 ? 0.097 16.136 -16.362 1.00 85.69 291 MET A C 1
ATOM 2321 O O . MET A 1 291 ? 1.300 15.905 -16.432 1.00 85.69 291 MET A O 1
ATOM 2325 N N . GLY A 1 292 ? -0.545 16.759 -17.358 1.00 85.50 292 GLY A N 1
ATOM 2326 C CA . GLY A 1 292 ? 0.106 17.204 -18.596 1.00 85.50 292 GLY A CA 1
ATOM 2327 C C . GLY A 1 292 ? 0.539 16.071 -19.541 1.00 85.50 292 GLY A C 1
ATOM 2328 O O . GLY A 1 292 ? 1.182 16.333 -20.561 1.00 85.50 292 GLY A O 1
ATOM 2329 N N . LEU A 1 293 ? 0.164 14.822 -19.251 1.00 83.38 293 LEU A N 1
ATOM 2330 C CA . LEU A 1 293 ? 0.575 13.611 -19.977 1.00 83.38 293 LEU A CA 1
ATOM 2331 C C . LEU A 1 293 ? -0.354 13.243 -21.148 1.00 83.38 293 LEU A C 1
ATOM 2333 O O . LEU A 1 293 ? -0.087 12.298 -21.881 1.00 83.38 293 LEU A O 1
ATOM 2337 N N . TYR A 1 294 ? -1.431 13.997 -21.361 1.00 80.56 294 TYR A N 1
ATOM 2338 C CA . TYR A 1 294 ? -2.344 13.810 -22.490 1.00 80.56 294 TYR A CA 1
ATOM 2339 C C . TYR A 1 294 ? -1.814 14.515 -23.760 1.00 80.56 294 TYR A C 1
ATOM 2341 O O . TYR A 1 294 ? -1.415 15.684 -23.696 1.00 80.56 294 TYR A O 1
ATOM 2349 N N . VAL A 1 295 ? -1.789 13.837 -24.920 1.00 68.50 295 VAL A N 1
ATOM 2350 C CA . VAL A 1 295 ? -1.271 14.383 -26.198 1.00 68.50 295 VAL A CA 1
ATOM 2351 C C . VAL A 1 295 ? -2.327 14.336 -27.309 1.00 68.50 295 VAL A C 1
ATOM 2353 O O . VAL A 1 295 ? -2.604 13.276 -27.868 1.00 68.50 295 VAL A O 1
ATOM 2356 N N . GLY A 1 296 ? -2.875 15.505 -27.675 1.00 63.31 296 GLY A N 1
ATOM 2357 C CA . GLY A 1 296 ? -3.764 15.693 -28.838 1.00 63.31 296 GLY A CA 1
ATOM 2358 C C . GLY A 1 296 ? -5.014 14.794 -28.862 1.00 63.31 296 GLY A C 1
ATOM 2359 O O . GLY A 1 296 ? -5.271 14.038 -27.936 1.00 63.31 296 GLY A O 1
ATOM 2360 N N . ARG A 1 297 ? -5.842 14.860 -29.916 1.00 57.97 297 ARG A N 1
ATOM 2361 C CA . ARG A 1 297 ? -6.980 13.921 -30.086 1.00 57.97 297 ARG A CA 1
ATOM 2362 C C . ARG A 1 297 ? -6.563 12.582 -30.709 1.00 57.97 297 ARG A C 1
ATOM 2364 O O . ARG A 1 297 ? -7.125 11.556 -30.351 1.00 57.97 297 ARG A O 1
ATOM 2371 N N . VAL A 1 298 ? -5.576 12.591 -31.608 1.00 52.25 298 VAL A N 1
ATOM 2372 C CA . VAL A 1 298 ? -5.179 11.415 -32.411 1.00 52.25 298 VAL A CA 1
ATOM 2373 C C . VAL A 1 298 ? -4.301 10.433 -31.621 1.00 52.25 298 VAL A C 1
ATOM 2375 O O . VAL A 1 298 ? -4.462 9.223 -31.749 1.00 52.25 298 VAL A O 1
ATOM 2378 N N . VAL A 1 299 ? -3.397 10.931 -30.768 1.00 59.38 299 VAL A N 1
ATOM 2379 C CA . VAL A 1 299 ? -2.462 10.095 -29.982 1.00 59.38 299 VAL A CA 1
ATOM 2380 C C . VAL A 1 299 ? -3.049 9.712 -28.616 1.00 59.38 299 VAL A C 1
ATOM 2382 O O . VAL A 1 299 ? -2.692 8.679 -28.053 1.00 59.38 299 VAL A O 1
ATOM 2385 N N . ALA A 1 300 ? -4.025 10.469 -28.113 1.00 58.94 300 ALA A N 1
ATOM 2386 C CA . ALA A 1 300 ? -4.677 10.200 -26.836 1.00 58.94 300 ALA A CA 1
ATOM 2387 C C . ALA A 1 300 ? -5.439 8.868 -26.747 1.00 58.94 300 ALA A C 1
ATOM 2389 O O . ALA A 1 300 ? -5.494 8.287 -25.669 1.00 58.94 300 ALA A O 1
ATOM 2390 N N . GLY A 1 301 ? -5.998 8.350 -27.848 1.00 60.06 301 GLY A N 1
ATOM 2391 C CA . GLY A 1 301 ? -6.621 7.014 -27.848 1.00 60.06 301 GLY A CA 1
ATOM 2392 C C . GLY A 1 301 ? -5.626 5.899 -27.496 1.00 60.06 301 GLY A C 1
ATOM 2393 O O . GLY A 1 301 ? -5.984 4.921 -26.842 1.00 60.06 301 GLY A O 1
ATOM 2394 N N . LYS A 1 302 ? -4.346 6.112 -27.832 1.00 70.81 302 LYS A N 1
ATOM 2395 C CA . LYS A 1 302 ? -3.215 5.211 -27.570 1.00 70.81 302 LYS A CA 1
ATOM 2396 C C . LYS A 1 302 ? -2.502 5.513 -26.244 1.00 70.81 302 LYS A C 1
ATOM 2398 O O . LYS A 1 302 ? -1.338 5.160 -26.074 1.00 70.81 302 LYS A O 1
ATOM 2403 N N . LEU A 1 303 ? -3.139 6.252 -25.335 1.00 81.31 303 LEU A N 1
ATOM 2404 C CA . LEU A 1 303 ? -2.576 6.533 -24.018 1.00 81.31 303 LEU A CA 1
ATOM 2405 C C . LEU A 1 303 ? -2.524 5.250 -23.196 1.00 81.31 303 LEU A C 1
ATOM 2407 O O . LEU A 1 303 ? -3.550 4.611 -22.986 1.00 81.31 303 LEU A O 1
ATOM 2411 N N . ASP A 1 304 ? -1.331 4.895 -22.740 1.00 86.31 304 ASP A N 1
ATOM 2412 C CA . ASP A 1 304 ? -1.109 3.708 -21.928 1.00 86.31 304 ASP A CA 1
ATOM 2413 C C . ASP A 1 304 ? -1.410 4.014 -20.456 1.00 86.31 304 ASP A C 1
ATOM 2415 O O . ASP A 1 304 ? -0.835 4.937 -19.868 1.00 86.31 304 ASP A O 1
ATOM 2419 N N . VAL A 1 305 ? -2.323 3.256 -19.849 1.00 88.81 305 VAL A N 1
ATOM 2420 C CA . VAL A 1 305 ? -2.668 3.415 -18.432 1.00 88.81 305 VAL A CA 1
ATOM 2421 C C . VAL A 1 305 ? -1.466 3.102 -17.539 1.00 88.81 305 VAL A C 1
ATOM 2423 O O . VAL A 1 305 ? -1.308 3.767 -16.515 1.00 88.81 305 VAL A O 1
ATOM 2426 N N . ALA A 1 306 ? -0.569 2.194 -17.943 1.00 90.94 306 ALA A N 1
ATOM 2427 C CA . ALA A 1 306 ? 0.638 1.864 -17.185 1.00 90.94 306 ALA A CA 1
ATOM 2428 C C . ALA A 1 306 ? 1.541 3.093 -16.989 1.00 90.94 306 ALA A C 1
ATOM 2430 O O . ALA A 1 306 ? 2.091 3.303 -15.907 1.00 90.94 306 ALA A O 1
ATOM 2431 N N . MET A 1 307 ? 1.636 3.948 -18.014 1.00 89.75 307 MET A N 1
ATOM 2432 C CA . MET A 1 307 ? 2.394 5.202 -17.976 1.00 89.75 307 MET A CA 1
ATOM 2433 C C . MET A 1 307 ? 1.850 6.154 -16.906 1.00 89.75 307 MET A C 1
ATOM 2435 O O . MET A 1 307 ? 2.600 6.685 -16.083 1.00 89.75 307 MET A O 1
ATOM 2439 N N . LEU A 1 308 ? 0.529 6.360 -16.904 1.00 90.19 308 LEU A N 1
ATOM 2440 C CA . LEU A 1 308 ? -0.140 7.212 -15.921 1.00 90.19 308 LEU A CA 1
ATOM 2441 C C . LEU A 1 308 ? -0.018 6.627 -14.518 1.00 90.19 308 LEU A C 1
ATOM 2443 O O . LEU A 1 308 ? 0.259 7.359 -13.572 1.00 90.19 308 LEU A O 1
ATOM 2447 N N . ALA A 1 309 ? -0.207 5.315 -14.396 1.00 93.19 309 ALA A N 1
ATOM 2448 C CA . ALA A 1 309 ? -0.151 4.595 -13.139 1.00 93.19 309 ALA A CA 1
ATOM 2449 C C . ALA A 1 309 ? 1.224 4.708 -12.478 1.00 93.19 309 ALA A C 1
ATOM 2451 O O . ALA A 1 309 ? 1.306 5.049 -11.296 1.00 93.19 309 ALA A O 1
ATOM 2452 N N . MET A 1 310 ? 2.296 4.523 -13.253 1.00 93.44 310 MET A N 1
ATOM 2453 C CA . MET A 1 310 ? 3.670 4.739 -12.807 1.00 93.44 310 MET A CA 1
ATOM 2454 C C . MET A 1 310 ? 3.884 6.180 -12.329 1.00 93.44 310 MET A C 1
ATOM 2456 O O . MET A 1 310 ? 4.324 6.402 -11.196 1.00 93.44 310 MET A O 1
ATOM 2460 N N . ALA A 1 311 ? 3.569 7.165 -13.175 1.00 91.50 311 ALA A N 1
ATOM 2461 C CA . ALA A 1 311 ? 3.810 8.576 -12.880 1.00 91.50 311 ALA A CA 1
ATOM 2462 C C . ALA A 1 311 ? 3.030 9.041 -11.642 1.00 91.50 311 ALA A C 1
ATOM 2464 O O . ALA A 1 311 ? 3.579 9.684 -10.742 1.00 91.50 311 ALA A O 1
ATOM 2465 N N . ARG A 1 312 ? 1.746 8.673 -11.573 1.00 92.75 312 ARG A N 1
ATOM 2466 C CA . ARG A 1 312 ? 0.834 9.049 -10.492 1.00 92.75 312 ARG A CA 1
ATOM 2467 C C . ARG A 1 312 ? 1.261 8.412 -9.181 1.00 92.75 312 ARG A C 1
ATOM 2469 O O . ARG A 1 312 ? 1.409 9.131 -8.199 1.00 92.75 312 ARG A O 1
ATOM 2476 N N . SER A 1 313 ? 1.513 7.105 -9.173 1.00 95.00 313 SER A N 1
ATOM 2477 C CA . SER A 1 313 ? 1.933 6.386 -7.965 1.00 95.00 313 SER A CA 1
ATOM 2478 C C . SER A 1 313 ? 3.275 6.896 -7.446 1.00 95.00 313 SER A C 1
ATOM 2480 O O . SER A 1 313 ? 3.438 7.088 -6.245 1.00 95.00 313 SER A O 1
ATOM 2482 N N . THR A 1 314 ? 4.216 7.196 -8.346 1.00 93.94 314 THR A N 1
ATOM 2483 C CA . THR A 1 314 ? 5.502 7.800 -7.975 1.00 93.94 314 THR A CA 1
ATOM 2484 C C . THR A 1 314 ? 5.295 9.157 -7.301 1.00 93.94 314 THR A C 1
ATOM 2486 O O . THR A 1 314 ? 5.816 9.378 -6.212 1.00 93.94 314 THR A O 1
ATOM 2489 N N . GLY A 1 315 ? 4.490 10.049 -7.891 1.00 92.00 315 GLY A N 1
ATOM 2490 C CA . GLY A 1 315 ? 4.210 11.362 -7.299 1.00 92.00 315 GLY A CA 1
ATOM 2491 C C . GLY A 1 315 ? 3.418 11.296 -5.985 1.00 92.00 315 GLY A C 1
ATOM 2492 O O . GLY A 1 315 ? 3.654 12.085 -5.067 1.00 92.00 315 GLY A O 1
ATOM 2493 N N . LEU A 1 316 ? 2.487 10.346 -5.865 1.00 92.94 316 LEU A N 1
ATOM 2494 C CA . LEU A 1 316 ? 1.655 10.186 -4.673 1.00 92.94 316 LEU A CA 1
ATOM 2495 C C . LEU A 1 316 ? 2.406 9.559 -3.505 1.00 92.94 316 LEU A C 1
ATOM 2497 O O . LEU A 1 316 ? 2.245 10.047 -2.390 1.00 92.94 316 LEU A O 1
ATOM 2501 N N . TYR A 1 317 ? 3.222 8.534 -3.735 1.00 95.94 317 TYR A N 1
ATOM 2502 C CA . TYR A 1 317 ? 3.682 7.663 -2.652 1.00 95.94 317 TYR A CA 1
ATOM 2503 C C . TYR A 1 317 ? 5.177 7.702 -2.390 1.00 95.94 317 TYR A C 1
ATOM 2505 O O . TYR A 1 317 ? 5.579 7.384 -1.281 1.00 95.94 317 TYR A O 1
ATOM 2513 N N . LEU A 1 318 ? 6.017 8.091 -3.345 1.00 94.81 318 LEU A N 1
ATOM 2514 C CA . LEU A 1 318 ? 7.462 8.024 -3.148 1.00 94.81 318 LEU A CA 1
ATOM 2515 C C . LEU A 1 318 ? 7.983 9.259 -2.385 1.00 94.81 318 LEU A C 1
ATOM 2517 O O . LEU A 1 318 ? 7.738 10.386 -2.815 1.00 94.81 318 LEU A O 1
ATOM 2521 N N . ASP A 1 319 ? 8.710 9.053 -1.280 1.00 87.38 319 ASP A N 1
ATOM 2522 C CA . ASP A 1 319 ? 9.636 10.048 -0.692 1.00 87.38 319 ASP A CA 1
ATOM 2523 C C . ASP A 1 319 ? 11.095 9.787 -1.095 1.00 87.38 319 ASP A C 1
ATOM 2525 O O . ASP A 1 319 ? 11.943 10.678 -1.049 1.00 87.38 319 ASP A O 1
ATOM 2529 N N . GLY A 1 320 ? 11.386 8.546 -1.483 1.00 73.38 320 GLY A N 1
ATOM 2530 C CA . GLY A 1 320 ? 12.712 8.097 -1.844 1.00 73.38 320 GLY A CA 1
ATOM 2531 C C . GLY A 1 320 ? 13.088 8.430 -3.282 1.00 73.38 320 GLY A C 1
ATOM 2532 O O . GLY A 1 320 ? 12.442 9.187 -3.998 1.00 73.38 320 GLY A O 1
ATOM 2533 N N . ASN A 1 321 ? 14.180 7.815 -3.725 1.00 77.62 321 ASN A N 1
ATOM 2534 C CA . ASN A 1 321 ? 14.810 8.120 -5.006 1.00 77.62 321 ASN A CA 1
ATOM 2535 C C . ASN A 1 321 ? 14.860 6.934 -5.975 1.00 77.62 321 ASN A C 1
ATOM 2537 O O . ASN A 1 321 ? 15.515 7.036 -7.009 1.00 77.62 321 ASN A O 1
ATOM 2541 N N . ARG A 1 322 ? 14.252 5.787 -5.640 1.00 91.56 322 ARG A N 1
ATOM 2542 C CA . ARG A 1 322 ? 14.336 4.578 -6.473 1.00 91.56 322 ARG A CA 1
ATOM 2543 C C . ARG A 1 322 ? 13.011 3.851 -6.582 1.00 91.56 322 ARG A C 1
ATOM 2545 O O . ARG A 1 322 ? 12.361 3.564 -5.579 1.00 91.56 322 ARG A O 1
ATOM 2552 N N . THR A 1 323 ? 12.690 3.476 -7.811 1.00 95.44 323 THR A N 1
ATOM 2553 C CA . THR A 1 323 ? 11.523 2.671 -8.161 1.00 95.44 323 THR A CA 1
ATOM 2554 C C . THR A 1 323 ? 11.892 1.662 -9.238 1.00 95.44 323 THR A C 1
ATOM 2556 O O . THR A 1 323 ? 12.754 1.964 -10.061 1.00 95.44 323 THR A O 1
ATOM 2559 N N . GLY A 1 324 ? 11.234 0.508 -9.263 1.00 96.50 324 GLY A N 1
ATOM 2560 C CA . GLY A 1 324 ? 11.353 -0.490 -10.324 1.00 96.50 324 GLY A CA 1
ATOM 2561 C C . GLY A 1 324 ? 9.982 -0.825 -10.897 1.00 96.50 324 GLY A C 1
ATOM 2562 O O . GLY A 1 324 ? 9.043 -1.064 -10.143 1.00 96.50 324 GLY A O 1
ATOM 2563 N N . TRP A 1 325 ? 9.868 -0.835 -12.221 1.00 95.62 325 TRP A N 1
ATOM 2564 C CA . TRP A 1 325 ? 8.592 -0.995 -12.913 1.00 95.62 325 TRP A CA 1
ATOM 2565 C C . TRP A 1 325 ? 8.716 -2.016 -14.037 1.00 95.62 325 TRP A C 1
ATOM 2567 O O . TRP A 1 325 ? 9.710 -2.016 -14.763 1.00 95.62 325 TRP A O 1
ATOM 2577 N N . VAL A 1 326 ? 7.692 -2.851 -14.203 1.00 94.62 326 VAL A N 1
ATOM 2578 C CA . VAL A 1 326 ? 7.510 -3.674 -15.404 1.00 94.62 326 VAL A CA 1
ATOM 2579 C C . VAL A 1 326 ? 6.496 -2.965 -16.291 1.00 94.62 326 VAL A C 1
ATOM 2581 O O . VAL A 1 326 ? 5.353 -2.769 -15.892 1.00 94.62 326 VAL A O 1
ATOM 2584 N N . LEU A 1 327 ? 6.923 -2.522 -17.470 1.00 91.56 327 LEU A N 1
ATOM 2585 C CA . LEU A 1 327 ? 6.115 -1.676 -18.348 1.00 91.56 327 LEU A CA 1
ATOM 2586 C C . LEU A 1 327 ? 5.971 -2.306 -19.738 1.00 91.56 327 LEU A C 1
ATOM 2588 O O . LEU A 1 327 ? 6.836 -3.089 -20.143 1.00 91.56 327 LEU A O 1
ATOM 2592 N N . PRO A 1 328 ? 4.922 -1.938 -20.494 1.00 87.88 328 PRO A N 1
ATOM 2593 C CA . PRO A 1 328 ? 4.785 -2.319 -21.894 1.00 87.88 328 PRO A CA 1
ATOM 2594 C C . PRO A 1 328 ? 5.989 -1.876 -22.728 1.00 87.88 328 PRO A C 1
ATOM 2596 O O . PRO A 1 328 ? 6.590 -0.834 -22.464 1.00 87.88 328 PRO A O 1
ATOM 2599 N N . GLN A 1 329 ? 6.285 -2.608 -23.807 1.00 82.75 329 GLN A N 1
ATOM 2600 C CA . GLN A 1 329 ? 7.398 -2.306 -24.722 1.00 82.75 329 GLN A CA 1
ATOM 2601 C C . GLN A 1 329 ? 7.373 -0.858 -25.251 1.00 82.75 329 GLN A C 1
ATOM 2603 O O . GLN A 1 329 ? 8.423 -0.270 -25.508 1.00 82.75 329 GLN A O 1
ATOM 2608 N N . GLY A 1 330 ? 6.185 -0.251 -25.362 1.00 79.69 330 GLY A N 1
ATOM 2609 C CA . GLY A 1 330 ? 6.024 1.154 -25.746 1.00 79.69 330 GLY A CA 1
ATOM 2610 C C . GLY A 1 330 ? 6.853 2.123 -24.894 1.00 79.69 330 GLY A C 1
ATOM 2611 O O . GLY A 1 330 ? 7.411 3.073 -25.445 1.00 79.69 330 GLY A O 1
ATOM 2612 N N . ALA A 1 331 ? 7.033 1.830 -23.599 1.00 82.75 331 ALA A N 1
ATOM 2613 C CA . ALA A 1 331 ? 7.851 2.623 -22.682 1.00 82.75 331 ALA A CA 1
ATOM 2614 C C . ALA A 1 331 ? 9.317 2.731 -23.122 1.00 82.75 331 ALA A C 1
ATOM 2616 O O . ALA A 1 331 ? 9.939 3.774 -22.942 1.00 82.75 331 ALA A O 1
ATOM 2617 N N . MET A 1 332 ? 9.852 1.677 -23.741 1.00 80.31 332 MET A N 1
ATOM 2618 C CA . MET A 1 332 ? 11.231 1.646 -24.222 1.00 80.31 332 MET A CA 1
ATOM 2619 C C . MET A 1 332 ? 11.425 2.481 -25.483 1.00 80.31 332 MET A C 1
ATOM 2621 O O . MET A 1 332 ? 12.427 3.173 -25.631 1.00 80.31 332 MET A O 1
ATOM 2625 N N . THR A 1 333 ? 10.464 2.410 -26.402 1.00 74.12 333 THR A N 1
ATOM 2626 C CA . THR A 1 333 ? 10.553 3.124 -27.683 1.00 74.12 333 THR A CA 1
ATOM 2627 C C . THR A 1 333 ? 10.378 4.634 -27.539 1.00 74.12 333 THR A C 1
ATOM 2629 O O . THR A 1 333 ? 10.698 5.368 -28.468 1.00 74.12 333 THR A O 1
ATOM 2632 N N . GLY A 1 334 ? 9.828 5.103 -26.411 1.00 66.75 334 GLY A N 1
ATOM 2633 C CA . GLY A 1 334 ? 9.522 6.517 -26.185 1.00 66.75 334 GLY A CA 1
ATOM 2634 C C . GLY A 1 334 ? 8.503 7.099 -27.172 1.00 66.75 334 GLY A C 1
ATOM 2635 O O . GLY A 1 334 ? 8.298 8.306 -27.190 1.00 66.75 334 GLY A O 1
ATOM 2636 N N . ALA A 1 335 ? 7.859 6.275 -28.004 1.00 66.25 335 ALA A N 1
ATOM 2637 C CA . ALA A 1 335 ? 6.967 6.747 -29.052 1.00 66.25 335 ALA A CA 1
ATOM 2638 C C . ALA A 1 335 ? 5.597 7.171 -28.492 1.00 66.25 335 ALA A C 1
ATOM 2640 O O . ALA A 1 335 ? 5.022 6.535 -27.603 1.00 66.25 335 ALA A O 1
ATOM 2641 N N . GLY A 1 336 ? 5.026 8.237 -29.059 1.00 71.75 336 GLY A N 1
ATOM 2642 C CA . GLY A 1 336 ? 3.685 8.711 -28.715 1.00 71.75 336 GLY A CA 1
ATOM 2643 C C . GLY A 1 336 ? 3.613 9.324 -27.315 1.00 71.75 336 GLY A C 1
ATOM 2644 O O . GLY A 1 336 ? 4.344 10.256 -27.001 1.00 71.75 336 GLY A O 1
ATOM 2645 N N . ASN A 1 337 ? 2.702 8.834 -26.468 1.00 70.88 337 ASN A N 1
ATOM 2646 C CA . ASN A 1 337 ? 2.484 9.423 -25.140 1.00 70.88 337 ASN A CA 1
ATOM 2647 C C . ASN A 1 337 ? 3.666 9.200 -24.178 1.00 70.88 337 ASN A C 1
ATOM 2649 O O . ASN A 1 337 ? 3.859 10.005 -23.266 1.00 70.88 337 ASN A O 1
ATOM 2653 N N . TRP A 1 338 ? 4.477 8.161 -24.411 1.00 79.94 338 TRP A N 1
ATOM 2654 C CA . TRP A 1 338 ? 5.648 7.850 -23.591 1.00 79.94 338 TRP A CA 1
ATOM 2655 C C . TRP A 1 338 ? 6.742 8.916 -23.692 1.00 79.94 338 TRP A C 1
ATOM 2657 O O . TRP A 1 338 ? 7.420 9.142 -22.700 1.00 79.94 338 TRP A O 1
ATOM 2667 N N . GLU A 1 339 ? 6.849 9.650 -24.807 1.00 79.12 339 GLU A N 1
ATOM 2668 C CA . GLU A 1 339 ? 7.872 10.690 -25.014 1.00 79.12 339 GLU A CA 1
ATOM 2669 C C . GLU A 1 339 ? 7.861 11.747 -23.901 1.00 79.12 339 GLU A C 1
ATOM 2671 O O . GLU A 1 339 ? 8.904 12.139 -23.375 1.00 79.12 339 GLU A O 1
ATOM 2676 N N . LYS A 1 340 ? 6.661 12.188 -23.496 1.00 77.25 340 LYS A N 1
ATOM 2677 C CA . LYS A 1 340 ? 6.495 13.154 -22.404 1.00 77.25 340 LYS A CA 1
ATOM 2678 C C . LYS A 1 340 ? 6.991 12.595 -21.075 1.00 77.25 340 LYS A C 1
ATOM 2680 O O . LYS A 1 340 ? 7.617 13.325 -20.310 1.00 77.25 340 LYS A O 1
ATOM 2685 N N . LEU A 1 341 ? 6.712 11.320 -20.800 1.00 77.88 341 LEU A N 1
ATOM 2686 C CA . LEU A 1 341 ? 7.176 10.665 -19.583 1.00 77.88 341 LEU A CA 1
ATOM 2687 C C . LEU A 1 341 ? 8.697 10.469 -19.620 1.00 77.88 341 LEU A C 1
ATOM 2689 O O . LEU A 1 341 ? 9.373 10.800 -18.654 1.00 77.88 341 LEU A O 1
ATOM 2693 N N . THR A 1 342 ? 9.243 10.005 -20.743 1.00 79.31 342 THR A N 1
ATOM 2694 C CA . THR A 1 342 ? 10.685 9.843 -20.954 1.00 79.31 342 THR A CA 1
ATOM 2695 C C . THR A 1 342 ? 11.423 11.153 -20.698 1.00 79.31 342 THR A C 1
ATOM 2697 O O . THR A 1 342 ? 12.395 11.143 -19.955 1.00 79.31 342 THR A O 1
ATOM 2700 N N . LYS A 1 343 ? 10.915 12.283 -21.212 1.00 79.25 343 LYS A N 1
ATOM 2701 C CA . LYS A 1 343 ? 11.450 13.628 -20.934 1.00 79.25 343 LYS A CA 1
ATOM 2702 C C . LYS A 1 343 ? 11.322 14.022 -19.460 1.00 79.25 343 LYS A C 1
ATOM 2704 O O . LYS A 1 343 ? 12.265 14.541 -18.875 1.00 79.25 343 LYS A O 1
ATOM 2709 N N . LEU A 1 344 ? 10.179 13.749 -18.824 1.00 77.38 344 LEU A N 1
ATOM 2710 C CA . LEU A 1 344 ? 9.960 14.059 -17.402 1.00 77.38 344 LEU A CA 1
ATOM 2711 C C . LEU A 1 344 ? 10.938 13.315 -16.473 1.00 77.38 344 LEU A C 1
ATOM 2713 O O . LEU A 1 344 ? 11.308 13.828 -15.415 1.00 77.38 344 LEU A O 1
ATOM 2717 N N . TYR A 1 345 ? 11.339 12.104 -16.860 1.00 77.62 345 TYR A N 1
ATOM 2718 C CA . TYR A 1 345 ? 12.271 11.255 -16.117 1.00 77.62 345 TYR A CA 1
ATOM 2719 C C . TYR A 1 345 ? 13.665 11.183 -16.760 1.00 77.62 345 TYR A C 1
ATOM 2721 O O . TYR A 1 345 ? 14.490 10.355 -16.357 1.00 77.62 345 TYR A O 1
ATOM 2729 N N . GLU A 1 346 ? 13.957 12.060 -17.719 1.00 77.06 346 GLU A N 1
ATOM 2730 C CA . GLU A 1 346 ? 15.265 12.157 -18.357 1.00 77.06 346 GLU A CA 1
ATOM 2731 C C . GLU A 1 346 ? 16.330 12.483 -17.299 1.00 77.06 346 GLU A C 1
ATOM 2733 O O . GLU A 1 346 ? 16.108 13.271 -16.377 1.00 77.06 346 GLU A O 1
ATOM 2738 N N . GLY A 1 347 ? 17.461 11.775 -17.344 1.00 72.56 347 GLY A N 1
ATOM 2739 C CA . GLY A 1 347 ? 18.505 11.860 -16.316 1.00 72.56 347 GLY A CA 1
ATOM 2740 C C . GLY A 1 347 ? 18.151 11.235 -14.954 1.00 72.56 347 GLY A C 1
ATOM 2741 O O . GLY A 1 347 ? 19.019 11.157 -14.087 1.00 72.56 347 GLY A O 1
ATOM 2742 N N . ARG A 1 348 ? 16.913 10.754 -14.745 1.00 79.56 348 ARG A N 1
ATOM 2743 C CA . ARG A 1 348 ? 16.495 10.008 -13.537 1.00 79.56 348 ARG A CA 1
ATOM 2744 C C . ARG A 1 348 ? 16.430 8.498 -13.758 1.00 79.56 348 ARG A C 1
ATOM 2746 O O . ARG A 1 348 ? 16.513 7.738 -12.795 1.00 79.56 348 ARG A O 1
ATOM 2753 N N . MET A 1 349 ? 16.271 8.058 -15.005 1.00 81.00 349 MET A N 1
ATOM 2754 C CA . MET A 1 349 ? 16.320 6.642 -15.368 1.00 81.00 349 MET A CA 1
ATOM 2755 C C . MET A 1 349 ? 17.756 6.129 -15.290 1.00 81.00 349 MET A C 1
ATOM 2757 O O . MET A 1 349 ? 18.624 6.573 -16.036 1.00 81.00 349 MET A O 1
ATOM 2761 N N . THR A 1 350 ? 18.003 5.188 -14.382 1.00 83.12 350 THR A N 1
ATOM 2762 C CA . THR A 1 350 ? 19.340 4.619 -14.180 1.00 83.12 350 THR A CA 1
ATOM 2763 C C . THR A 1 350 ? 19.581 3.363 -15.007 1.00 83.12 350 THR A C 1
ATOM 2765 O O . THR A 1 350 ? 20.712 3.108 -15.401 1.00 83.12 350 THR A O 1
ATOM 2768 N N . GLU A 1 351 ? 18.542 2.554 -15.234 1.00 87.81 351 GLU A N 1
ATOM 2769 C CA . GLU A 1 351 ? 18.626 1.271 -15.938 1.00 87.81 351 GLU A CA 1
ATOM 2770 C C . GLU A 1 351 ? 17.316 0.989 -16.686 1.00 87.81 351 GLU A C 1
ATOM 2772 O O . GLU A 1 351 ? 16.239 1.347 -16.206 1.00 87.81 351 GLU A O 1
ATOM 2777 N N . MET A 1 352 ? 17.409 0.331 -17.844 1.00 87.12 352 MET A N 1
ATOM 2778 C CA . MET A 1 352 ? 16.270 -0.114 -18.649 1.00 87.12 352 MET A CA 1
ATOM 2779 C C . MET A 1 352 ? 16.624 -1.443 -19.329 1.00 87.12 352 MET A C 1
ATOM 2781 O O . MET A 1 352 ? 17.712 -1.569 -19.890 1.00 87.12 352 MET A O 1
ATOM 2785 N N . TRP A 1 353 ? 15.726 -2.432 -19.277 1.00 87.69 353 TRP A N 1
ATOM 2786 C CA . TRP A 1 353 ? 15.955 -3.775 -19.831 1.00 87.69 353 TRP A CA 1
ATOM 2787 C C . TRP A 1 353 ? 14.895 -4.128 -20.875 1.00 87.69 353 TRP A C 1
ATOM 2789 O O . TRP A 1 353 ? 13.699 -4.009 -20.606 1.00 87.69 353 TRP A O 1
ATOM 2799 N N . ASP A 1 354 ? 15.328 -4.581 -22.054 1.00 85.38 354 ASP A N 1
ATOM 2800 C CA . ASP A 1 354 ? 14.434 -5.083 -23.104 1.00 85.38 354 ASP A CA 1
ATOM 2801 C C . ASP A 1 354 ? 14.189 -6.578 -22.903 1.00 85.38 354 ASP A C 1
ATOM 2803 O O . ASP A 1 354 ? 14.994 -7.421 -23.303 1.00 85.38 354 ASP A O 1
ATOM 2807 N N . LEU A 1 355 ? 13.065 -6.913 -22.271 1.00 82.06 355 LEU A N 1
ATOM 2808 C CA . LEU A 1 355 ? 12.688 -8.303 -22.014 1.00 82.06 355 LEU A CA 1
ATOM 2809 C C . LEU A 1 355 ? 12.390 -9.089 -23.301 1.00 82.06 355 LEU A C 1
ATOM 2811 O O . LEU A 1 355 ? 12.466 -10.313 -23.280 1.00 82.06 355 LEU A O 1
ATOM 2815 N N . GLY A 1 356 ? 12.088 -8.414 -24.418 1.00 70.06 356 GLY A N 1
ATOM 2816 C CA . GLY A 1 356 ? 11.850 -9.060 -25.713 1.00 70.06 356 GLY A CA 1
ATOM 2817 C C . GLY A 1 356 ? 13.122 -9.571 -26.393 1.00 70.06 356 GLY A C 1
ATOM 2818 O O . GLY A 1 356 ? 13.029 -10.333 -27.349 1.00 70.06 356 GLY A O 1
ATOM 2819 N N . ARG A 1 357 ? 14.302 -9.165 -25.903 1.00 59.31 357 ARG A N 1
ATOM 2820 C CA . ARG A 1 357 ? 15.624 -9.593 -26.398 1.00 59.31 357 ARG A CA 1
ATOM 2821 C C . ARG A 1 357 ? 16.374 -10.504 -25.421 1.00 59.31 357 ARG A C 1
ATOM 2823 O O . ARG A 1 357 ? 17.517 -10.859 -25.686 1.00 59.31 357 ARG A O 1
ATOM 2830 N N . LEU A 1 358 ? 15.761 -10.828 -24.281 1.00 53.56 358 LEU A N 1
ATOM 2831 C CA . LEU A 1 358 ? 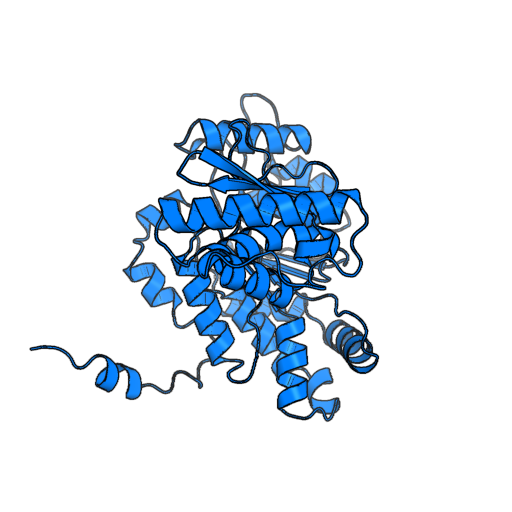16.328 -11.670 -23.218 1.00 53.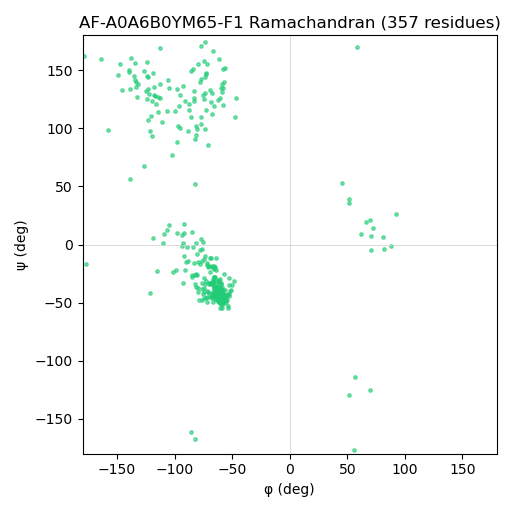56 358 LEU A CA 1
ATOM 2832 C C . LEU A 1 358 ? 15.857 -13.136 -23.295 1.00 53.56 358 LEU A C 1
ATOM 2834 O O . LEU A 1 358 ? 16.101 -13.897 -22.359 1.00 53.56 358 LEU A O 1
ATOM 2838 N N . VAL A 1 359 ? 15.190 -13.516 -24.391 1.00 38.28 359 VAL A N 1
ATOM 2839 C CA . VAL A 1 359 ? 14.748 -14.887 -24.695 1.00 38.28 359 VAL A CA 1
ATOM 2840 C C . VAL A 1 359 ? 15.479 -15.402 -25.920 1.00 38.28 359 VAL A C 1
ATOM 2842 O O . VAL A 1 359 ? 15.520 -14.646 -26.918 1.00 38.28 359 VAL A O 1
#

Nearest PDB structures (foldseek):
  8w2p-assembly1_A  TM=6.491E-01  e=2.606E-05  Geobacillus stearothermophilus
  5ffj-assembly2_B  TM=6.043E-01  e=8.539E-04  Lactococcus lactis
  1v4i-assembly1_A  TM=1.911E-01  e=4.059E+00  Thermotoga maritima

Solvent-accessible surface area (backbone atoms only — not comparable to full-atom values): 20166 Å² total; per-residue (Å²): 133,84,75,59,57,65,67,57,57,68,73,54,77,74,69,78,58,80,64,66,74,56,46,64,56,48,50,67,78,45,47,69,70,61,31,51,76,65,7,58,72,89,78,56,66,72,56,38,38,51,45,32,49,70,65,61,33,63,70,56,52,41,52,36,49,52,31,48,74,71,72,41,85,55,57,23,37,34,17,61,42,28,47,44,20,52,50,57,42,24,42,50,51,49,52,70,72,27,65,50,55,66,74,61,73,62,54,73,66,56,48,36,50,52,54,42,64,32,45,38,33,22,16,73,49,63,70,29,28,54,37,19,42,52,54,48,41,58,78,38,79,82,42,92,66,75,55,54,29,45,32,67,56,73,68,68,73,60,90,69,88,45,67,56,54,81,58,89,67,33,42,36,41,41,46,97,87,69,51,76,37,49,38,41,48,79,61,65,75,38,67,68,53,45,42,54,51,44,54,34,20,68,71,66,51,72,80,66,86,71,73,50,68,92,52,55,72,69,48,35,53,39,40,51,52,28,39,58,51,45,27,51,50,37,68,74,68,70,59,83,58,60,46,59,49,52,54,19,63,43,43,55,57,52,40,40,72,70,31,20,34,30,40,42,41,52,50,41,61,37,42,49,64,73,50,80,53,63,67,60,37,49,45,54,50,52,52,32,49,77,70,66,56,56,46,74,82,82,52,36,49,66,28,48,42,32,59,52,48,51,56,47,36,47,72,46,28,51,75,47,88,50,67,39,76,55,74,63,73,57,64,77,70,33,57,74,49,34,36,61,54,50,60,74,40,56,95,66,69,86,80,87,81,66,72,88,73,74,114

Secondary structure (DSSP, 8-state):
----HHHHHTTS-TTS--S-STHHHHHHHS-HHHHHHTT--PPPHHHHHHHHHHHS-HHHHHHHHHHHHTTPPP--EEETT-TTTHHHHHHHHHHHT-HHHHHT---HHHHHHHHHHHEEEEES-HHHHHHHHHHHHHH-TT-S---EEES-TT-PPPSSSSS--EETTEEEEE-TTS-EEEEETTGGG-HHHHHHHHHHHHTTPPPPTTTTTT--HHHHHHHHHHHHHHHHHHHHH--S-HHHHHHHHHHHHHHHHH-EEEEEE-----BGGG---HHHHHHHHHHHHHTT---TTTTGGG-BHHHHHHHHHHHHHEEEEEEEE---THHHHT-TTHHHHHHHTTTT------GGG--

Radius of gyration: 21.52 Å; Cα contacts (8 Å, |Δi|>4): 531; chains: 1; bounding box: 54×58×58 Å

Sequence (359 aa):
MVWNLTAIINRYDWRRRSTDILRSLYGHFIPGKHRRSFGEYYTPDWLAEHICYKIISERYIKTQLNRFRNGEAVSGVLDPFCGSGTFLVHAIGRISNSKALSEARLSERQRVDFISSMIYGMDIHPVAVEMARANVRRLLPSADQINVYQGDSLLISRSDSSVLSVGGENMFLESPGGRKLIIPKSFLKTNDNIRAFVESAKDGAKFPPGLDTGLNMDESDTVKQAHYIMTDIIKEEQNGIWYWYIVNQAAPILLKEKKVGRIVSNPPWVALQEIQVATRKAEITSMAKSMGLYVGRVVAGKLDVAMLAMARSTGLYLDGNRTGWVLPQGAMTGAGNWEKLTKLYEGRMTEMWDLGRLV

pLDDT: mean 86.91, std 12.23, range [38.28, 98.44]

Foldseek 3Di:
DPPPVVVVVVVDDLLPDLFLPCVVVVCVVQPPVNCVLQLNDDDDLVRLLVLLDVFCDLVLLLVQVVCVVVVHQGFAEEAAAQFLNGNQSSNLVNSVPHPSLVVSPDDLLSSLQSSQSRGAYEHQDPVRLVSNQVSSCSNRVNHPDHRGAHDNLLQQDAPDPADFDPDDQWTWHAAPVRQIAIAGLVLLPDLVLLVQLLVCLLVVHQRDPPSCPPPDPVNSVRSNVNSPSSNVSCVVVVDSCRSRSSNRHSSSVVLLVVAHAEYEYEDRWDFLLSDPDPSVSVRLVVLCVVVVLADDPPLNSRDTVQLSSVVSSCNRHHPHLYYHYDDPPCCVVCPGSNVVVCVVCPVSDPDDDDPVPVD

Mean predicted aligned error: 6.98 Å